Protein AF-A0A8S9TJM3-F1 (afdb_monomer)

Secondary structure (DSSP, 8-state):
---GGGSS-PPP---TTHHHH---SS-EEEEE--TTSSHHHHHHHHHHHTTTT-SEEEEE-S----HHHHHHHHHH-TTTEEEE-TT----GGGGEEEETTTTEEEESS---EEEEEES-TT-HHHHHHHHHHHHHGGGGTEEEEEEES-TTTS-HHHHTT-SEEEEETT--HHHHHHHHTTS--S--HHHHHHHHHHHS-STT-EEEEETTTTEEEEBTTSPPEE-

Nearest PDB structures (foldseek):
  4lya-assembly1_A  TM=6.293E-01  e=1.820E-05  Geobacillus thermodenitrificans NG80-2
  4d2i-assembly1_A  TM=5.863E-01  e=4.141E-05  Saccharolobus solfataricus P2
  4d2i-assembly1_B-3  TM=5.814E-01  e=1.069E-04  Saccharolobus solfataricus P2
  8wj3-assembly1_D  TM=6.477E-01  e=9.773E-04  Paenibacillus sp. 453mf
  8su9-assembly1_N  TM=5.365E-01  e=1.959E-03  Escherichia coli

InterPro domains:
  IPR006758 Poxvirus A32 [PF04665] (25-181)
  IPR027417 P-loop containing nucleoside triphosphate hydrolase [G3DSA:3.40.50.300] (23-212)
  IPR027417 P-loop containing nucleoside triphosphate hydrolase [SSF52540] (27-184)

Sequence (227 aa):
MINFYQYTKREHVINPNVGILGIDVPFRALAAAPSGSGKTNALLNLIVAMNKTFHEIIVCVKSRDEPLYNHLFDKLGNKSVLFFEDGAVPPTTNYSIKDEERNKLKRIDKYQRFIIFDDLILDHQANVQAKQYFIKGRKLGFSMLYIGQSFFQIPKMIRDNVQYFILGKNLLNKDLRLILTCFPTELNLEEFTRVYNENTQNSLDTLLIDIQKGIARPNITGGAIQL

Mean predicted aligned error: 4.84 Å

Structure (mmCIF, N/CA/C/O backbone):
data_AF-A0A8S9TJM3-F1
#
_entry.id   AF-A0A8S9TJM3-F1
#
loop_
_atom_site.group_PDB
_atom_site.id
_atom_site.type_symbol
_atom_site.label_atom_id
_atom_site.label_alt_id
_atom_site.label_comp_id
_atom_site.label_asym_id
_atom_site.label_entity_id
_atom_site.label_seq_id
_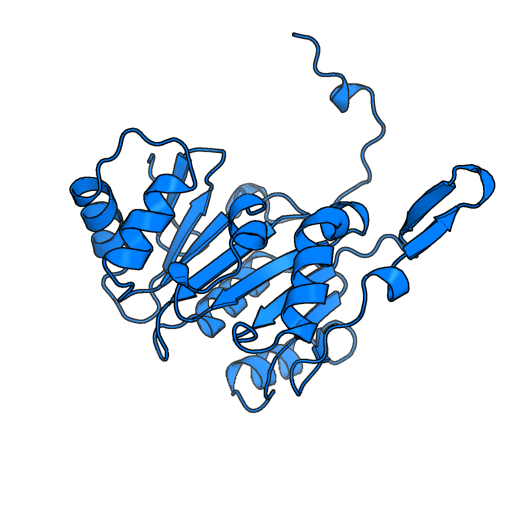atom_site.pdbx_PDB_ins_code
_atom_site.Cartn_x
_atom_site.Cartn_y
_atom_site.Cartn_z
_atom_site.occupancy
_atom_site.B_iso_or_equiv
_atom_site.auth_seq_id
_atom_site.auth_comp_id
_atom_site.auth_asym_id
_atom_site.auth_atom_id
_atom_site.pdbx_PDB_model_num
ATOM 1 N N . MET A 1 1 ? -13.659 21.560 -20.826 1.00 75.00 1 MET A N 1
ATOM 2 C CA . MET A 1 1 ? -12.200 21.302 -20.783 1.00 75.00 1 MET A CA 1
ATOM 3 C C . MET A 1 1 ? -11.912 20.082 -21.651 1.00 75.00 1 MET A C 1
ATOM 5 O O . MET A 1 1 ? -12.620 19.096 -21.504 1.00 75.00 1 MET A O 1
ATOM 9 N N . ILE A 1 2 ? -10.953 20.151 -22.578 1.00 82.56 2 ILE A N 1
ATOM 10 C CA . ILE A 1 2 ? -10.601 19.017 -23.454 1.00 82.56 2 ILE A CA 1
ATOM 11 C C . ILE A 1 2 ? -9.667 18.067 -22.689 1.00 82.56 2 ILE A C 1
ATOM 13 O O . ILE A 1 2 ? -8.654 18.506 -22.146 1.00 82.56 2 ILE A O 1
ATOM 17 N N . ASN A 1 3 ? -9.986 16.769 -22.643 1.00 81.62 3 ASN A N 1
ATOM 18 C CA . ASN A 1 3 ? -9.132 15.763 -22.008 1.00 81.62 3 ASN A CA 1
ATOM 19 C C . ASN A 1 3 ? -8.058 15.261 -22.985 1.00 81.62 3 ASN A C 1
ATOM 21 O O . ASN A 1 3 ? -8.263 14.288 -23.712 1.00 81.62 3 ASN A O 1
ATOM 25 N N . PHE A 1 4 ? -6.882 15.891 -22.968 1.00 84.94 4 PHE A N 1
ATOM 26 C CA . PHE A 1 4 ? -5.800 15.542 -23.892 1.00 84.94 4 PHE A CA 1
ATOM 27 C C . PHE A 1 4 ? -5.256 14.108 -23.735 1.00 84.94 4 PHE A C 1
ATOM 29 O O . PHE A 1 4 ? -4.664 13.577 -24.674 1.00 84.94 4 PHE A O 1
ATOM 36 N N . TYR A 1 5 ? -5.513 13.430 -22.608 1.00 75.19 5 TYR A N 1
ATOM 37 C CA . TYR A 1 5 ? -5.144 12.019 -22.415 1.00 75.19 5 TYR A CA 1
ATOM 38 C C . TYR A 1 5 ? -5.946 11.039 -23.279 1.00 75.19 5 TYR A C 1
ATOM 40 O O . TYR A 1 5 ? -5.631 9.848 -23.284 1.00 75.19 5 TYR A O 1
ATOM 48 N N . GLN A 1 6 ? -7.013 11.488 -23.943 1.00 79.00 6 GLN A N 1
ATOM 49 C CA . GLN A 1 6 ? -7.750 10.669 -24.910 1.00 79.00 6 GLN A CA 1
ATOM 50 C C . GLN A 1 6 ? -7.021 10.578 -26.258 1.00 79.00 6 GLN A C 1
ATOM 52 O O . GLN A 1 6 ? -7.208 9.607 -26.981 1.00 79.00 6 GLN A O 1
ATOM 57 N N . TYR A 1 7 ? -6.151 11.545 -26.570 1.00 84.44 7 TYR A N 1
ATOM 58 C CA . TYR A 1 7 ? -5.395 11.588 -27.828 1.00 84.44 7 TYR A CA 1
ATOM 59 C C . TYR A 1 7 ? -3.995 10.972 -27.717 1.00 84.44 7 TYR A C 1
ATOM 61 O O . TYR A 1 7 ? -3.268 10.893 -28.707 1.00 84.44 7 TYR A O 1
ATOM 69 N N . THR A 1 8 ? -3.586 10.533 -26.525 1.00 79.31 8 THR A N 1
ATOM 70 C CA . THR A 1 8 ? -2.311 9.840 -26.330 1.00 79.31 8 THR A CA 1
ATOM 71 C C . THR A 1 8 ? -2.498 8.328 -26.456 1.00 79.31 8 THR A C 1
ATOM 73 O O . THR A 1 8 ? -3.477 7.763 -25.969 1.00 79.31 8 THR A O 1
ATOM 76 N N . LYS A 1 9 ? -1.541 7.636 -27.092 1.00 69.44 9 LYS A N 1
ATOM 77 C CA . LYS A 1 9 ? -1.518 6.165 -27.090 1.00 69.44 9 LYS A CA 1
ATOM 78 C C . LYS A 1 9 ? -1.331 5.680 -25.652 1.00 69.44 9 LYS A C 1
ATOM 80 O O . LYS A 1 9 ? -0.288 5.931 -25.050 1.00 69.44 9 LYS A O 1
ATOM 85 N N . ARG A 1 10 ? -2.331 4.985 -25.110 1.00 67.31 10 ARG A N 1
ATOM 86 C CA . ARG A 1 10 ? -2.219 4.293 -23.821 1.00 67.31 10 ARG A CA 1
ATOM 87 C C . ARG A 1 10 ? -1.607 2.917 -24.047 1.00 67.31 10 ARG A C 1
ATOM 89 O O . ARG A 1 10 ? -1.974 2.224 -24.993 1.00 67.31 10 ARG A O 1
ATOM 96 N N . GLU A 1 11 ? -0.662 2.534 -23.196 1.00 70.31 11 GLU A N 1
ATOM 97 C CA . GLU A 1 11 ? -0.209 1.145 -23.162 1.00 70.31 11 GLU A CA 1
ATOM 98 C C . GLU A 1 11 ? -1.373 0.246 -22.738 1.00 70.31 11 GLU A C 1
ATOM 100 O O . GLU A 1 11 ? -2.192 0.635 -21.903 1.00 70.31 11 GLU A O 1
ATOM 105 N N . HIS A 1 12 ? -1.458 -0.944 -23.332 1.00 76.81 12 HIS A N 1
ATOM 106 C CA . HIS A 1 12 ? -2.444 -1.931 -22.922 1.00 76.81 12 HIS A CA 1
ATOM 107 C C . HIS A 1 12 ? -2.079 -2.448 -21.530 1.00 76.81 12 HIS A C 1
ATOM 109 O O . HIS A 1 12 ? -1.001 -3.014 -21.338 1.00 76.81 12 HIS A O 1
ATOM 115 N N . VAL A 1 13 ? -2.990 -2.255 -20.584 1.00 82.56 13 VAL A N 1
ATOM 116 C CA . VAL A 1 13 ? -2.842 -2.671 -19.193 1.00 82.56 13 VAL A CA 1
ATOM 117 C C . VAL A 1 13 ? -3.788 -3.839 -18.928 1.00 82.56 13 VAL A C 1
ATOM 119 O O . VAL A 1 13 ? -4.970 -3.772 -19.255 1.00 82.56 13 VAL A O 1
ATOM 122 N N . ILE A 1 14 ? -3.271 -4.915 -18.341 1.00 87.38 14 ILE A N 1
ATOM 123 C CA . ILE A 1 14 ? -4.033 -6.116 -17.989 1.00 87.38 14 ILE A CA 1
ATOM 124 C C . ILE A 1 14 ? -4.537 -5.964 -16.552 1.00 87.38 14 ILE A C 1
ATOM 126 O O . ILE A 1 14 ? -3.745 -5.997 -15.618 1.00 87.38 14 ILE A O 1
ATOM 130 N N . ASN A 1 15 ? -5.844 -5.808 -16.357 1.00 89.88 15 ASN A N 1
ATOM 131 C CA . ASN A 1 15 ? -6.462 -5.871 -15.031 1.00 89.88 15 ASN A CA 1
ATOM 132 C C . ASN A 1 15 ? -7.881 -6.450 -15.146 1.00 89.88 15 ASN A C 1
ATOM 134 O O . ASN A 1 15 ? -8.850 -5.691 -15.224 1.00 89.88 15 ASN A O 1
ATOM 138 N N . PRO A 1 16 ? -8.024 -7.786 -15.202 1.00 88.06 16 PRO A N 1
ATOM 139 C CA . PRO A 1 16 ? -9.320 -8.425 -15.427 1.00 88.06 16 PRO A CA 1
ATOM 140 C C . PRO A 1 16 ? -10.335 -8.138 -14.310 1.00 88.06 16 PRO A C 1
ATOM 142 O O . PRO A 1 16 ? -11.536 -8.219 -14.547 1.00 88.06 16 PRO A O 1
ATOM 145 N N . ASN A 1 17 ? -9.868 -7.756 -13.117 1.00 87.81 17 ASN A N 1
ATOM 146 C CA . ASN A 1 17 ? -10.708 -7.559 -11.934 1.00 87.81 17 ASN A CA 1
ATOM 147 C C . ASN A 1 17 ? -11.018 -6.080 -11.644 1.00 87.81 17 ASN A C 1
ATOM 149 O O . ASN A 1 17 ? -11.578 -5.770 -10.592 1.00 87.81 17 ASN A O 1
ATOM 153 N N . VAL A 1 18 ? -10.707 -5.153 -12.565 1.00 86.81 18 VAL A N 1
ATOM 154 C CA . VAL A 1 18 ? -10.970 -3.711 -12.376 1.00 86.81 18 VAL A CA 1
ATOM 155 C C . VAL A 1 18 ? -12.448 -3.408 -12.111 1.00 86.81 18 VAL A C 1
ATOM 157 O O . VAL A 1 18 ? -12.752 -2.556 -11.285 1.00 86.81 18 VAL A O 1
ATOM 160 N N . GLY A 1 19 ? -13.372 -4.137 -12.746 1.00 81.31 19 GLY A N 1
ATOM 161 C CA . GLY A 1 19 ? -14.813 -3.960 -12.531 1.00 81.31 19 GLY A CA 1
ATOM 162 C C . GLY A 1 19 ? -15.289 -4.397 -11.142 1.00 81.31 19 GLY A C 1
ATOM 163 O O . GLY A 1 19 ? -16.286 -3.880 -10.655 1.00 81.31 19 GLY A O 1
ATOM 164 N N . ILE A 1 20 ? -14.559 -5.314 -10.498 1.00 81.06 20 ILE A N 1
ATOM 165 C CA . ILE A 1 20 ? -14.871 -5.823 -9.155 1.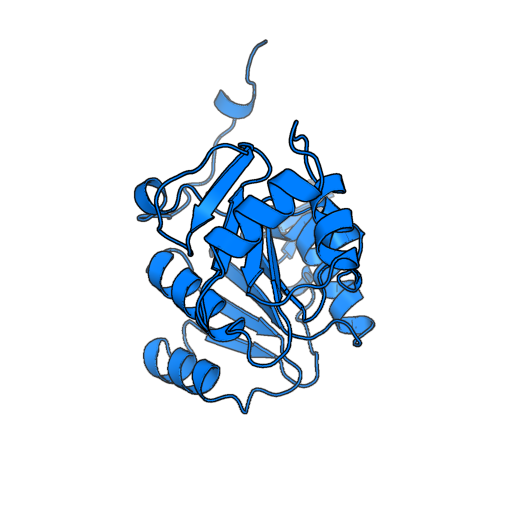00 81.06 20 ILE A CA 1
ATOM 166 C C . ILE A 1 20 ? -14.229 -4.923 -8.096 1.00 81.06 20 ILE A C 1
ATOM 168 O O . ILE A 1 20 ? -14.878 -4.530 -7.133 1.00 81.06 20 ILE A O 1
ATOM 172 N N . LEU A 1 21 ? -12.954 -4.574 -8.280 1.00 83.12 21 LEU A N 1
ATOM 173 C CA . LEU A 1 21 ? -12.176 -3.848 -7.272 1.00 83.12 21 LEU A CA 1
ATOM 174 C C . LEU A 1 21 ? -12.304 -2.331 -7.380 1.00 83.12 21 LEU A C 1
ATOM 176 O O . LEU A 1 21 ? -12.105 -1.617 -6.401 1.00 83.12 21 LEU A O 1
ATOM 180 N N . GLY A 1 22 ? -12.568 -1.815 -8.579 1.00 85.25 22 GLY A N 1
ATOM 181 C CA . GLY A 1 22 ? -12.515 -0.382 -8.860 1.00 85.25 22 GLY A CA 1
ATOM 182 C C . GLY A 1 22 ? -11.117 0.233 -8.702 1.00 85.25 22 GLY A C 1
ATOM 183 O O . GLY A 1 22 ? -11.015 1.460 -8.622 1.00 85.25 22 GLY A O 1
ATOM 184 N N . ILE A 1 23 ? -10.070 -0.600 -8.642 1.00 90.56 23 ILE A N 1
ATOM 185 C CA . ILE A 1 23 ? -8.664 -0.198 -8.539 1.00 90.56 23 ILE A CA 1
ATOM 186 C C . ILE A 1 23 ? -8.017 -0.322 -9.918 1.00 90.56 23 ILE A C 1
ATOM 188 O O . ILE A 1 23 ? -7.914 -1.421 -10.465 1.00 90.56 23 ILE A O 1
ATOM 192 N N . ASP A 1 24 ? -7.538 0.797 -10.451 1.00 90.94 24 ASP A N 1
ATOM 193 C CA . ASP A 1 24 ? -6.746 0.825 -11.680 1.00 90.94 24 ASP A CA 1
ATOM 194 C C . ASP A 1 24 ? -5.290 0.429 -11.407 1.00 90.94 24 ASP A C 1
ATOM 196 O O . ASP A 1 24 ? -4.761 0.684 -10.328 1.00 90.94 24 ASP A O 1
ATOM 200 N N . VAL A 1 25 ? -4.599 -0.142 -12.398 1.00 93.06 25 VAL A N 1
ATOM 201 C CA . VAL A 1 25 ? -3.143 -0.348 -12.328 1.00 93.06 25 VAL A CA 1
ATOM 202 C C . VAL A 1 25 ? -2.423 0.525 -13.366 1.00 93.06 25 VAL A C 1
ATOM 204 O O . VAL A 1 25 ? -2.947 0.751 -14.457 1.00 93.06 25 VAL A O 1
ATOM 207 N N . PRO A 1 26 ? -1.217 1.032 -13.059 1.00 95.06 26 PRO A N 1
ATOM 208 C CA . PRO A 1 26 ? -0.530 0.902 -11.776 1.00 95.06 26 PRO A CA 1
ATOM 209 C C . PRO A 1 26 ? -1.122 1.819 -10.688 1.00 95.06 26 PRO A C 1
ATOM 211 O O . PRO A 1 26 ? -1.449 2.973 -10.976 1.00 95.06 26 PRO A O 1
ATOM 214 N N . PHE A 1 27 ? -1.213 1.326 -9.446 1.00 96.69 27 PHE A N 1
ATOM 215 C CA . PHE A 1 27 ? -1.714 2.083 -8.286 1.00 96.69 27 PHE A CA 1
ATOM 216 C C . PHE A 1 27 ? -0.632 2.379 -7.249 1.00 96.69 27 PHE A C 1
ATOM 218 O O . PHE A 1 27 ? 0.423 1.748 -7.203 1.00 96.69 27 PHE A O 1
ATOM 225 N N . ARG A 1 28 ? -0.929 3.322 -6.356 1.00 98.00 28 ARG A N 1
ATOM 226 C CA . ARG A 1 28 ? -0.167 3.583 -5.133 1.00 98.00 28 ARG A CA 1
ATOM 227 C C . ARG A 1 28 ? -1.085 3.419 -3.937 1.00 98.00 28 ARG A C 1
ATOM 229 O O . ARG A 1 28 ? -2.081 4.129 -3.837 1.00 98.00 28 ARG A O 1
ATOM 236 N N . ALA A 1 29 ? -0.749 2.504 -3.047 1.00 97.69 29 ALA A N 1
ATOM 237 C CA . ALA A 1 29 ? -1.512 2.219 -1.848 1.00 97.69 29 ALA A CA 1
ATOM 238 C C . ALA A 1 29 ? -0.605 2.242 -0.617 1.00 97.69 29 ALA A C 1
ATOM 240 O O . ALA A 1 29 ? 0.612 2.048 -0.710 1.00 97.69 29 ALA A O 1
ATOM 241 N N . LEU A 1 30 ? -1.207 2.444 0.547 1.00 96.88 30 LEU A N 1
ATOM 242 C CA . LEU A 1 30 ? -0.577 2.126 1.821 1.00 96.88 30 LEU A CA 1
ATOM 243 C C . LEU A 1 30 ? -1.554 1.340 2.692 1.00 96.88 30 LEU A C 1
ATOM 245 O O . LEU A 1 30 ? -2.761 1.578 2.637 1.00 96.88 30 LEU A O 1
ATOM 249 N N . ALA A 1 31 ? -1.025 0.437 3.509 1.00 96.81 31 ALA A N 1
ATOM 250 C CA . ALA A 1 31 ? -1.775 -0.262 4.537 1.00 96.81 31 ALA A CA 1
ATOM 251 C C . ALA A 1 31 ? -1.264 0.126 5.926 1.00 96.81 31 ALA A C 1
ATOM 253 O O . ALA A 1 31 ? -0.055 0.160 6.159 1.00 96.81 31 ALA A O 1
ATOM 254 N N . ALA A 1 32 ? -2.182 0.402 6.848 1.00 96.00 32 ALA A N 1
ATOM 255 C CA . ALA A 1 32 ? -1.860 0.735 8.228 1.00 96.00 32 ALA A CA 1
ATOM 256 C C . ALA A 1 32 ? -2.729 -0.077 9.189 1.00 96.00 32 ALA A C 1
ATOM 258 O O . ALA A 1 32 ? -3.955 0.012 9.148 1.00 96.00 32 ALA A O 1
ATOM 259 N N . ALA A 1 33 ? -2.093 -0.855 10.064 1.00 93.62 33 ALA A N 1
ATOM 260 C CA . ALA A 1 33 ? -2.762 -1.507 11.189 1.00 93.62 33 ALA A CA 1
ATOM 261 C C . ALA A 1 33 ? -1.735 -1.944 12.249 1.00 93.62 33 ALA A C 1
ATOM 263 O O . ALA A 1 33 ? -0.637 -2.375 11.881 1.00 93.62 33 ALA A O 1
ATOM 264 N N . PRO A 1 34 ? -2.064 -1.952 13.548 1.00 91.50 34 PRO A N 1
ATOM 265 C CA . PRO A 1 34 ? -1.169 -2.466 14.581 1.00 91.50 34 PRO A CA 1
ATOM 266 C C . PRO A 1 34 ? -0.714 -3.914 14.329 1.00 91.50 34 PRO A C 1
ATOM 268 O O . PRO A 1 34 ? -1.243 -4.641 13.475 1.00 91.50 34 PRO A O 1
ATOM 271 N N . SER A 1 35 ? 0.307 -4.360 15.063 1.00 87.25 35 SER A N 1
ATOM 272 C CA . SER A 1 35 ? 0.730 -5.765 15.017 1.00 87.25 35 SER A CA 1
ATOM 273 C C . SER A 1 35 ? -0.438 -6.714 15.341 1.00 87.25 35 SER A C 1
ATOM 275 O O . SER A 1 35 ? -1.349 -6.357 16.087 1.00 87.25 35 SER A O 1
ATOM 277 N N . GLY A 1 36 ? -0.469 -7.884 14.697 1.00 81.81 36 GLY A N 1
ATOM 278 C CA . GLY A 1 36 ? -1.548 -8.871 14.849 1.00 81.81 36 GLY A CA 1
ATOM 279 C C . GLY A 1 36 ? -2.909 -8.485 14.248 1.00 81.81 36 GLY A C 1
ATOM 280 O O . GLY A 1 36 ? -3.836 -9.282 14.302 1.00 81.81 36 GLY A O 1
ATOM 281 N N . SER A 1 37 ? -3.049 -7.302 13.635 1.00 83.44 37 SER A N 1
ATOM 282 C CA . SER A 1 37 ? -4.347 -6.799 13.139 1.00 83.44 37 SER A CA 1
ATOM 283 C C . SER A 1 37 ? -4.681 -7.211 11.693 1.00 83.44 37 SER A C 1
ATOM 285 O O . SER A 1 37 ? -5.624 -6.688 11.111 1.00 83.44 37 SER A O 1
ATOM 287 N N . GLY A 1 38 ? -3.915 -8.135 11.095 1.00 82.25 38 GLY A N 1
ATOM 288 C CA . GLY A 1 38 ? -4.240 -8.723 9.787 1.00 82.25 38 GLY A CA 1
ATOM 289 C C . GLY A 1 38 ? -3.668 -8.031 8.545 1.00 82.25 38 GLY A C 1
ATOM 290 O O . GLY A 1 38 ? -4.171 -8.268 7.452 1.00 82.25 38 GLY A O 1
ATOM 291 N N . LYS A 1 39 ? -2.614 -7.210 8.666 1.00 88.06 39 LYS A N 1
ATOM 292 C CA . LYS A 1 39 ? -1.987 -6.508 7.521 1.00 88.06 39 LYS A CA 1
ATOM 293 C C . LYS A 1 39 ? -1.602 -7.445 6.376 1.00 88.06 39 LYS A C 1
ATOM 295 O O . LYS A 1 39 ? -2.0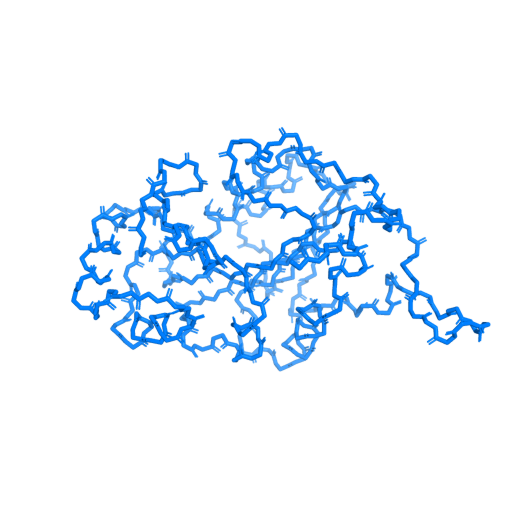08 -7.229 5.237 1.00 88.06 39 LYS A O 1
ATOM 300 N N . THR A 1 40 ? -0.873 -8.511 6.692 1.00 86.19 40 THR A N 1
ATOM 301 C CA . THR A 1 40 ? -0.437 -9.502 5.707 1.00 86.19 40 THR A CA 1
ATOM 302 C C . THR A 1 40 ? -1.625 -10.261 5.117 1.00 86.19 40 THR A C 1
ATOM 304 O O . THR A 1 40 ? -1.661 -10.528 3.920 1.00 86.19 40 THR A O 1
ATOM 307 N N . ASN A 1 41 ? -2.670 -10.523 5.912 1.00 89.38 41 ASN A N 1
ATOM 308 C CA . ASN A 1 41 ? -3.918 -11.092 5.401 1.00 89.38 41 ASN A CA 1
ATOM 309 C C . ASN A 1 41 ? -4.602 -10.149 4.394 1.00 89.38 41 ASN A C 1
ATOM 311 O O . ASN A 1 41 ? -5.045 -10.592 3.336 1.00 89.38 41 ASN A O 1
ATOM 315 N N . ALA A 1 42 ? -4.654 -8.846 4.675 1.00 90.44 42 ALA A N 1
ATOM 316 C CA . ALA A 1 42 ? -5.201 -7.854 3.752 1.00 90.44 42 ALA A CA 1
ATOM 317 C C . ALA A 1 42 ? -4.393 -7.777 2.445 1.00 90.44 42 ALA A C 1
ATOM 319 O O . ALA A 1 42 ? -4.974 -7.726 1.361 1.00 90.44 42 ALA A O 1
ATOM 320 N N . LEU A 1 43 ? -3.059 -7.847 2.540 1.00 92.06 43 LEU A N 1
ATOM 321 C CA . LEU A 1 43 ? -2.167 -7.965 1.385 1.00 92.06 43 LEU A CA 1
ATOM 322 C C . LEU A 1 43 ? -2.499 -9.201 0.539 1.00 92.06 43 LEU A C 1
ATOM 324 O O . LEU A 1 43 ? -2.665 -9.079 -0.674 1.00 92.06 43 LEU A O 1
ATOM 328 N N . LEU A 1 44 ? -2.625 -10.380 1.153 1.00 91.06 44 LEU A N 1
ATOM 329 C CA . LEU A 1 44 ? -2.956 -11.601 0.416 1.00 91.06 44 LEU A CA 1
ATOM 330 C C . LEU A 1 44 ? -4.328 -11.510 -0.251 1.00 91.06 44 LEU A C 1
ATOM 332 O O . LEU A 1 44 ? -4.455 -11.878 -1.416 1.00 91.06 44 LEU A O 1
ATOM 336 N N . ASN A 1 45 ? -5.332 -10.962 0.436 1.00 90.94 45 ASN A N 1
ATOM 337 C CA . ASN A 1 45 ? -6.651 -10.728 -0.155 1.00 90.94 45 ASN A CA 1
ATOM 338 C C . ASN A 1 45 ? -6.572 -9.792 -1.366 1.00 90.94 45 ASN A C 1
ATOM 340 O O . ASN A 1 45 ? -7.199 -10.063 -2.389 1.00 90.94 45 ASN A O 1
ATOM 344 N N . LEU A 1 46 ? -5.759 -8.734 -1.295 1.00 92.44 46 LEU A N 1
ATOM 345 C CA . LEU A 1 46 ? -5.519 -7.853 -2.436 1.00 92.44 46 LEU A CA 1
ATOM 346 C C . LEU A 1 46 ? -4.833 -8.587 -3.596 1.00 92.44 46 LEU A C 1
ATOM 348 O O . LEU A 1 46 ? -5.250 -8.419 -4.739 1.00 92.44 46 LEU A O 1
ATOM 352 N N . ILE A 1 47 ? -3.819 -9.414 -3.327 1.00 92.00 47 ILE A N 1
ATOM 353 C CA . ILE A 1 47 ? -3.137 -10.212 -4.360 1.00 92.00 47 ILE A CA 1
ATOM 354 C C . ILE A 1 47 ? -4.115 -11.185 -5.029 1.00 92.00 47 ILE A C 1
ATOM 356 O O . ILE A 1 47 ? -4.154 -11.265 -6.256 1.00 92.00 47 ILE A O 1
ATOM 360 N N . VAL A 1 48 ? -4.930 -11.888 -4.239 1.00 89.75 48 VAL A N 1
ATOM 361 C CA . VAL A 1 48 ? -5.954 -12.824 -4.728 1.00 89.75 48 VAL A CA 1
ATOM 362 C C . VAL A 1 48 ? -6.987 -12.093 -5.580 1.00 89.75 48 VAL A C 1
ATOM 364 O O . VAL A 1 48 ? -7.327 -12.546 -6.671 1.00 89.75 48 VAL A O 1
ATOM 367 N N . ALA A 1 49 ? -7.453 -10.933 -5.126 1.00 89.12 49 ALA A N 1
ATOM 368 C CA . ALA A 1 49 ? -8.395 -10.126 -5.884 1.00 89.12 49 ALA A CA 1
ATOM 369 C C . ALA A 1 49 ? -7.779 -9.585 -7.189 1.00 89.12 49 ALA A C 1
ATOM 371 O O . ALA A 1 49 ? -8.459 -9.459 -8.203 1.00 89.12 49 ALA A O 1
ATOM 372 N N . MET A 1 50 ? -6.472 -9.322 -7.196 1.00 91.19 50 MET A N 1
ATOM 373 C CA . MET A 1 50 ? -5.683 -8.903 -8.359 1.00 91.19 50 MET A CA 1
ATOM 374 C C . MET A 1 50 ? -5.111 -10.096 -9.149 1.00 91.19 50 MET A C 1
ATOM 376 O O . MET A 1 50 ? -4.083 -9.973 -9.823 1.00 91.19 50 MET A O 1
ATOM 380 N N . ASN A 1 51 ? -5.750 -11.268 -9.082 1.00 88.69 51 ASN A N 1
ATOM 381 C CA . ASN A 1 51 ? -5.280 -12.453 -9.795 1.00 88.69 51 ASN A CA 1
ATOM 382 C C . ASN A 1 51 ? -5.129 -12.179 -11.303 1.00 88.69 51 ASN A C 1
ATOM 384 O O . ASN A 1 51 ? -6.009 -11.589 -11.931 1.00 88.69 51 ASN A O 1
ATOM 388 N N . LYS A 1 52 ? -4.022 -12.654 -11.887 1.00 89.69 52 LYS A N 1
ATOM 389 C CA . LYS A 1 52 ? -3.629 -12.449 -13.295 1.00 89.69 52 LYS A CA 1
ATOM 390 C C . LYS A 1 52 ? -3.357 -10.988 -13.696 1.00 89.69 52 LYS A C 1
ATOM 392 O O . LYS A 1 52 ? -3.264 -10.699 -14.886 1.00 89.69 52 LYS A O 1
ATOM 397 N N . THR A 1 53 ? -3.193 -10.078 -12.736 1.00 93.19 53 THR A N 1
ATOM 398 C CA . THR A 1 53 ? -2.830 -8.675 -13.005 1.00 93.19 53 THR A CA 1
ATOM 399 C C . THR A 1 53 ? -1.313 -8.476 -13.074 1.00 93.19 53 THR A C 1
ATOM 401 O O . THR A 1 53 ? -0.822 -7.712 -13.904 1.00 93.19 53 THR A O 1
ATOM 404 N N . PHE A 1 54 ? -0.535 -9.155 -12.231 1.00 94.38 54 PHE A N 1
ATOM 405 C CA . PHE A 1 54 ? 0.910 -8.928 -12.127 1.00 94.38 54 PHE A CA 1
ATOM 406 C C . PHE A 1 54 ? 1.718 -10.061 -12.752 1.00 94.38 54 PHE A C 1
ATOM 408 O O . PHE A 1 54 ? 1.393 -11.233 -12.592 1.00 94.38 54 PHE A O 1
ATOM 415 N N . HIS A 1 55 ? 2.782 -9.687 -13.461 1.00 94.19 55 HIS A N 1
ATOM 416 C CA . HIS A 1 55 ? 3.772 -10.626 -13.990 1.00 94.19 55 HIS A CA 1
ATOM 417 C C . HIS A 1 55 ? 4.752 -11.042 -12.885 1.00 94.19 55 HIS A C 1
ATOM 419 O O . HIS A 1 55 ? 5.219 -12.175 -12.864 1.00 94.19 55 HIS A O 1
ATOM 425 N N . GLU A 1 56 ? 5.045 -10.114 -11.970 1.00 94.25 56 GLU A N 1
ATOM 426 C CA . GLU A 1 56 ? 5.999 -10.288 -10.880 1.00 94.25 56 GLU A CA 1
ATOM 427 C C . GLU A 1 56 ? 5.542 -9.491 -9.648 1.00 94.25 56 GLU A C 1
ATOM 429 O O . GLU A 1 56 ? 5.116 -8.334 -9.752 1.00 94.25 56 GLU A O 1
ATOM 434 N N . ILE A 1 57 ? 5.628 -10.121 -8.483 1.00 96.00 57 ILE A N 1
ATOM 435 C CA . ILE A 1 57 ? 5.372 -9.542 -7.168 1.00 96.00 57 ILE A CA 1
ATOM 436 C C . ILE A 1 57 ? 6.709 -9.486 -6.431 1.00 96.00 57 ILE A C 1
ATOM 438 O O . ILE A 1 57 ? 7.422 -10.480 -6.355 1.00 96.00 57 ILE A O 1
ATOM 442 N N . ILE A 1 58 ? 7.061 -8.327 -5.893 1.00 96.38 58 ILE A N 1
ATOM 443 C CA . ILE A 1 58 ? 8.311 -8.094 -5.172 1.00 96.38 58 ILE A CA 1
ATOM 444 C C . ILE A 1 58 ? 7.957 -7.743 -3.735 1.00 96.38 58 ILE A C 1
ATOM 446 O O . ILE A 1 58 ? 7.280 -6.746 -3.497 1.00 96.38 58 ILE A O 1
ATOM 450 N N . VAL A 1 59 ? 8.418 -8.543 -2.785 1.00 95.56 59 VAL A N 1
ATOM 451 C CA . VAL A 1 59 ? 8.169 -8.347 -1.357 1.00 95.56 59 VAL A CA 1
ATOM 452 C C . VAL A 1 59 ? 9.480 -7.948 -0.688 1.00 95.56 59 VAL A C 1
ATOM 454 O O . VAL A 1 59 ? 10.408 -8.749 -0.604 1.00 95.56 59 VAL A O 1
ATOM 457 N N . CYS A 1 60 ? 9.560 -6.701 -0.233 1.00 96.44 60 CYS A N 1
ATOM 458 C CA . CYS A 1 60 ? 10.681 -6.181 0.540 1.00 96.44 60 CYS A CA 1
ATOM 459 C C . CYS A 1 60 ? 10.300 -6.203 2.025 1.00 96.44 60 CYS A C 1
ATOM 461 O O . CYS A 1 60 ? 9.377 -5.491 2.428 1.00 96.44 60 CYS A O 1
ATOM 463 N N . VAL A 1 61 ? 11.002 -7.006 2.820 1.00 93.25 61 VAL A N 1
ATOM 464 C CA . VAL A 1 61 ? 10.703 -7.293 4.235 1.00 93.25 61 VAL A CA 1
ATOM 465 C C . VAL A 1 61 ? 11.982 -7.282 5.069 1.00 93.25 61 VAL A C 1
ATOM 467 O O . VAL A 1 61 ? 13.090 -7.358 4.538 1.00 93.25 61 VAL A O 1
ATOM 470 N N . LYS A 1 62 ? 11.846 -7.201 6.397 1.00 88.50 62 LYS A N 1
ATOM 471 C CA . LYS A 1 62 ? 12.980 -7.424 7.309 1.00 88.50 62 LYS A CA 1
ATOM 472 C C . LYS A 1 62 ? 13.335 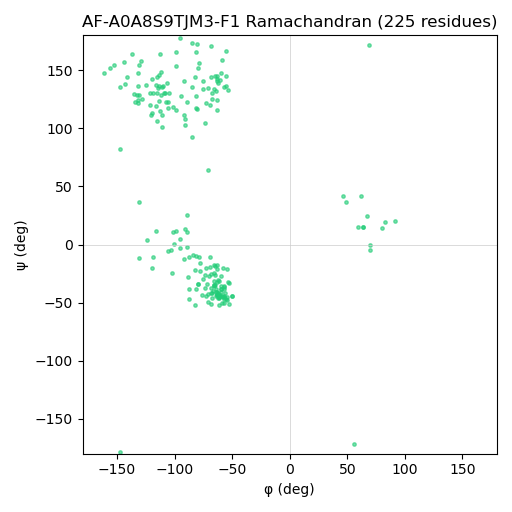-8.899 7.455 1.00 88.50 62 LYS A C 1
ATOM 474 O O . LYS A 1 62 ? 14.510 -9.230 7.411 1.00 88.50 62 LYS A O 1
ATOM 479 N N . SER A 1 63 ? 12.336 -9.762 7.590 1.00 85.31 63 SER A N 1
ATOM 480 C CA . SER A 1 63 ? 12.503 -11.212 7.620 1.00 85.31 63 SER A CA 1
ATOM 481 C C . SER A 1 63 ? 11.334 -11.856 6.891 1.00 85.31 63 SER A C 1
ATOM 483 O O . SER A 1 63 ? 10.194 -11.416 7.043 1.00 85.31 63 SER A O 1
ATOM 485 N N . ARG A 1 64 ? 11.618 -12.877 6.086 1.00 80.62 64 ARG A N 1
ATOM 486 C CA . ARG A 1 64 ? 10.614 -13.655 5.359 1.00 80.62 64 ARG A CA 1
ATOM 487 C C . ARG A 1 64 ? 9.905 -14.689 6.232 1.00 80.62 64 ARG A C 1
ATOM 489 O O . ARG A 1 64 ? 8.922 -15.251 5.755 1.00 80.62 64 ARG A O 1
ATOM 496 N N . ASP A 1 65 ? 10.374 -14.960 7.452 1.00 79.81 65 ASP A N 1
ATOM 497 C CA . ASP A 1 65 ? 9.850 -16.031 8.314 1.00 79.81 65 ASP A CA 1
ATOM 498 C C . ASP A 1 65 ? 8.448 -15.718 8.875 1.00 79.81 65 ASP A C 1
ATOM 500 O O . ASP A 1 65 ? 8.220 -15.533 10.068 1.00 79.81 65 ASP A O 1
ATOM 504 N N . GLU A 1 66 ? 7.485 -15.625 7.963 1.00 79.19 66 GLU A N 1
ATOM 505 C CA . GLU A 1 66 ? 6.078 -15.395 8.202 1.00 79.19 66 GLU A CA 1
ATOM 506 C C . GLU A 1 66 ? 5.278 -16.431 7.391 1.00 79.19 66 GLU A C 1
ATOM 508 O O . GLU A 1 66 ? 5.410 -16.505 6.160 1.00 79.19 66 GLU A O 1
ATOM 513 N N . PRO A 1 67 ? 4.400 -17.225 8.035 1.00 83.94 67 PRO A N 1
ATOM 514 C CA . PRO A 1 67 ? 3.652 -18.297 7.375 1.00 83.94 67 PRO A CA 1
ATOM 515 C C . PRO A 1 67 ? 2.884 -17.861 6.121 1.00 83.94 67 PRO A C 1
ATOM 517 O O . PRO A 1 67 ? 2.762 -18.625 5.165 1.00 83.94 67 PRO A O 1
ATOM 520 N N . LEU A 1 68 ? 2.384 -16.624 6.101 1.00 84.75 68 LEU A N 1
ATOM 521 C CA . LEU A 1 68 ? 1.613 -16.078 4.986 1.00 84.75 68 LEU A CA 1
ATOM 522 C C . LEU A 1 68 ? 2.476 -15.792 3.748 1.00 84.75 68 LEU A C 1
ATOM 524 O O . LEU A 1 68 ? 2.014 -16.009 2.626 1.00 84.75 68 LEU A O 1
ATOM 528 N N . TYR A 1 69 ? 3.734 -15.383 3.926 1.00 86.25 69 TYR A N 1
ATOM 529 C CA . TYR A 1 69 ? 4.675 -15.215 2.816 1.00 86.25 69 TYR A CA 1
ATOM 530 C C . TYR A 1 69 ? 5.162 -16.547 2.268 1.00 86.25 69 TYR A C 1
ATOM 532 O O . TYR A 1 69 ? 5.264 -16.703 1.050 1.00 86.25 69 TYR A O 1
ATOM 540 N N . ASN A 1 70 ? 5.376 -17.529 3.143 1.00 85.38 70 ASN A N 1
ATOM 541 C CA . ASN A 1 70 ? 5.669 -18.896 2.720 1.00 85.38 70 ASN A CA 1
ATOM 542 C C . ASN A 1 70 ? 4.502 -19.475 1.911 1.00 85.38 70 ASN A C 1
ATOM 544 O O . ASN A 1 70 ? 4.708 -19.961 0.803 1.00 85.38 70 ASN A O 1
ATOM 548 N N . HIS A 1 71 ? 3.263 -19.284 2.372 1.00 85.75 71 HIS A N 1
ATOM 549 C CA . HIS A 1 71 ? 2.081 -19.704 1.623 1.00 85.75 71 HIS A CA 1
ATOM 550 C C . HIS A 1 71 ? 1.956 -19.014 0.254 1.00 85.75 71 HIS A C 1
ATOM 552 O O . HIS A 1 71 ? 1.662 -19.668 -0.748 1.00 85.75 71 HIS A O 1
ATOM 558 N N . LEU A 1 72 ? 2.189 -17.697 0.190 1.00 85.81 72 LEU A N 1
ATOM 559 C CA . LEU A 1 72 ? 2.188 -16.942 -1.067 1.00 85.81 72 LEU A CA 1
ATOM 560 C C . LEU A 1 72 ? 3.215 -17.507 -2.052 1.00 85.81 72 LEU A C 1
ATOM 562 O O . LEU A 1 72 ? 2.917 -17.704 -3.234 1.00 85.81 72 LEU A O 1
ATOM 566 N N . PHE A 1 73 ? 4.416 -17.778 -1.550 1.00 85.88 73 PHE A N 1
ATOM 567 C CA . PHE A 1 73 ? 5.504 -18.339 -2.327 1.00 85.88 73 PHE A CA 1
ATOM 568 C C . PHE A 1 73 ? 5.182 -19.741 -2.845 1.00 85.88 73 PHE A C 1
ATOM 570 O O . PHE A 1 73 ? 5.387 -20.004 -4.025 1.00 85.88 73 PHE A O 1
ATOM 577 N N . ASP A 1 74 ? 4.613 -20.610 -2.013 1.00 86.00 74 ASP A N 1
ATOM 578 C CA . ASP A 1 74 ? 4.246 -21.974 -2.407 1.00 86.00 74 ASP A CA 1
ATOM 579 C C . ASP A 1 74 ? 3.180 -21.991 -3.511 1.00 86.00 74 ASP A C 1
ATOM 581 O O . ASP A 1 74 ? 3.165 -22.881 -4.363 1.00 86.00 74 ASP A O 1
ATOM 585 N N . LYS A 1 75 ? 2.281 -20.999 -3.523 1.00 83.69 75 LYS A N 1
ATOM 586 C CA . LYS A 1 75 ? 1.199 -20.899 -4.514 1.00 83.69 75 LYS A CA 1
ATOM 587 C C . LYS A 1 75 ? 1.634 -20.301 -5.847 1.00 83.69 75 LYS A C 1
ATOM 589 O O . LYS A 1 75 ? 1.127 -20.728 -6.882 1.00 83.69 75 LYS A O 1
ATOM 594 N N . LEU A 1 76 ? 2.515 -19.302 -5.832 1.00 82.62 76 LEU A N 1
ATOM 595 C CA . LEU A 1 76 ? 2.906 -18.559 -7.038 1.00 82.62 76 LEU A CA 1
ATOM 596 C C . LEU A 1 76 ? 4.277 -18.977 -7.591 1.00 82.62 76 LEU A C 1
ATOM 598 O O . LEU A 1 76 ? 4.535 -18.835 -8.787 1.00 82.62 76 LEU A O 1
ATOM 602 N N . GLY A 1 77 ? 5.144 -19.518 -6.739 1.00 77.50 77 GLY A N 1
ATOM 603 C CA . GLY A 1 77 ? 6.494 -19.952 -7.068 1.00 77.50 77 GLY A CA 1
ATOM 604 C C . GLY A 1 77 ? 7.475 -18.817 -7.392 1.00 77.50 77 GLY A C 1
ATOM 605 O O . GLY A 1 77 ? 7.119 -17.655 -7.596 1.00 77.50 77 GLY A O 1
ATOM 606 N N . ASN A 1 78 ? 8.749 -19.199 -7.526 1.00 70.19 78 ASN A N 1
ATOM 607 C CA . ASN A 1 78 ? 9.878 -18.308 -7.842 1.00 70.19 78 ASN A CA 1
ATOM 608 C C . ASN A 1 78 ? 9.738 -17.517 -9.153 1.00 70.19 78 ASN A C 1
ATOM 610 O O . ASN A 1 78 ? 10.444 -16.536 -9.356 1.00 70.19 78 ASN A O 1
ATOM 614 N N . LYS A 1 79 ? 8.879 -17.957 -10.081 1.00 66.38 79 LYS A N 1
ATOM 615 C CA . LYS A 1 79 ? 8.719 -17.287 -11.382 1.00 66.38 79 LYS A CA 1
ATOM 616 C C . LYS A 1 79 ? 7.875 -16.016 -11.299 1.00 66.38 79 LYS A C 1
ATOM 618 O O . LYS A 1 79 ? 7.890 -15.234 -12.244 1.00 66.38 79 LYS A O 1
ATOM 623 N N . SER A 1 80 ? 7.136 -15.831 -10.206 1.00 84.25 80 SER A N 1
ATOM 624 C CA . SER A 1 80 ? 6.174 -14.738 -10.064 1.00 84.25 80 SER A CA 1
ATOM 625 C C . SER A 1 80 ? 6.314 -13.963 -8.758 1.00 84.25 80 SER A C 1
ATOM 627 O O . SER A 1 80 ? 5.723 -12.891 -8.660 1.00 84.25 80 SER A O 1
ATOM 629 N N . VAL A 1 81 ? 7.087 -14.448 -7.777 1.00 91.19 81 VAL A N 1
ATOM 630 C CA . VAL A 1 81 ? 7.327 -13.744 -6.507 1.00 91.19 81 VAL A CA 1
ATOM 631 C C . VAL A 1 81 ? 8.817 -13.705 -6.180 1.00 91.19 81 VAL A C 1
ATOM 633 O O . VAL A 1 81 ? 9.473 -14.744 -6.147 1.00 91.19 81 VAL A O 1
ATOM 636 N N . LEU A 1 82 ? 9.330 -12.509 -5.894 1.00 93.06 82 LEU A N 1
ATOM 637 C CA . LEU A 1 82 ? 10.694 -12.253 -5.440 1.00 93.06 82 LEU A CA 1
ATOM 638 C C . LEU A 1 82 ? 10.676 -11.665 -4.030 1.00 93.06 82 LEU A C 1
ATOM 640 O O . LEU A 1 82 ? 9.890 -10.762 -3.745 1.00 93.06 82 LEU A O 1
ATOM 644 N N . PHE A 1 83 ? 11.580 -12.136 -3.175 1.00 93.38 83 PHE A N 1
ATOM 645 C CA . PHE A 1 83 ? 11.760 -11.624 -1.818 1.00 93.38 83 PHE A CA 1
ATOM 646 C C . PHE A 1 83 ? 13.093 -10.890 -1.693 1.00 93.38 83 PHE A C 1
ATOM 648 O O . PHE A 1 83 ? 14.121 -11.376 -2.163 1.00 93.38 83 PHE A O 1
ATOM 655 N N . PHE A 1 84 ? 13.060 -9.733 -1.040 1.00 94.69 84 PHE A N 1
ATOM 656 C CA . PHE A 1 84 ? 14.233 -8.982 -0.607 1.00 94.69 84 PHE A CA 1
ATOM 657 C C . PHE A 1 84 ? 14.163 -8.843 0.916 1.00 94.69 84 PHE A C 1
ATOM 659 O O . PHE A 1 84 ? 13.262 -8.188 1.438 1.00 94.69 84 PHE A O 1
ATOM 666 N N . GLU A 1 85 ? 15.081 -9.507 1.615 1.00 92.44 85 GLU A N 1
ATOM 667 C CA . GLU A 1 85 ? 15.135 -9.549 3.082 1.00 92.44 85 GLU A CA 1
ATOM 668 C C . GLU A 1 85 ? 16.094 -8.496 3.652 1.00 92.44 85 GLU A C 1
ATOM 670 O O . GLU A 1 85 ? 16.705 -7.722 2.911 1.00 92.44 85 GLU A O 1
ATOM 675 N N . ASP A 1 86 ? 16.182 -8.421 4.982 1.00 90.44 86 ASP A N 1
ATOM 676 C CA . ASP A 1 86 ? 17.033 -7.487 5.729 1.00 90.44 86 ASP A CA 1
ATOM 677 C C . ASP A 1 86 ? 16.743 -5.998 5.459 1.00 90.44 86 ASP A C 1
ATOM 679 O O . ASP A 1 86 ? 17.490 -5.105 5.866 1.00 90.44 86 ASP A O 1
ATOM 683 N N . GLY A 1 87 ? 15.593 -5.688 4.852 1.00 86.62 87 GLY A N 1
ATOM 684 C CA . GLY A 1 87 ? 15.240 -4.338 4.410 1.00 86.62 87 GLY A CA 1
ATOM 685 C C . GLY A 1 87 ? 15.875 -3.939 3.077 1.00 86.62 87 GLY A C 1
ATOM 686 O O . GLY A 1 87 ? 15.842 -2.762 2.710 1.00 86.62 87 GLY A O 1
ATOM 687 N N . ALA A 1 88 ? 16.427 -4.890 2.322 1.00 95.19 88 ALA A N 1
ATOM 688 C CA . ALA A 1 88 ? 16.873 -4.634 0.965 1.00 95.19 88 ALA A CA 1
ATOM 689 C C . ALA A 1 88 ? 15.689 -4.218 0.076 1.00 95.19 88 ALA A C 1
ATOM 691 O O . ALA A 1 88 ? 14.592 -4.771 0.134 1.00 95.19 88 ALA A O 1
ATOM 692 N N . VAL A 1 89 ? 15.922 -3.224 -0.779 1.00 97.62 89 VAL A N 1
ATOM 693 C CA . VAL A 1 89 ? 14.958 -2.779 -1.786 1.00 97.62 89 VAL A CA 1
ATOM 694 C C . VAL A 1 89 ? 15.706 -2.609 -3.105 1.00 97.62 89 VAL A C 1
ATOM 696 O O . VAL A 1 89 ? 16.655 -1.819 -3.152 1.00 97.62 89 VAL A O 1
ATOM 699 N N . PRO A 1 90 ? 15.298 -3.289 -4.193 1.00 96.75 90 PRO A N 1
ATOM 700 C CA . PRO A 1 90 ? 15.971 -3.141 -5.473 1.00 96.75 90 PRO A CA 1
ATOM 701 C C . PRO A 1 90 ? 15.804 -1.701 -5.971 1.00 96.75 90 PRO A C 1
ATOM 703 O O . PRO A 1 90 ? 14.685 -1.180 -5.967 1.00 96.75 90 PRO A O 1
ATOM 706 N N . PRO A 1 91 ? 16.866 -1.021 -6.419 1.00 95.25 91 PRO A N 1
ATOM 707 C CA . PRO A 1 91 ? 16.739 0.342 -6.899 1.00 95.25 91 PRO A CA 1
ATOM 708 C C . PRO A 1 91 ? 15.945 0.383 -8.207 1.00 95.25 91 PRO A C 1
ATOM 710 O O . PRO A 1 91 ? 16.088 -0.461 -9.088 1.00 95.25 91 PRO A O 1
ATOM 713 N N . THR A 1 92 ? 15.141 1.432 -8.380 1.00 93.12 92 THR A N 1
ATOM 714 C CA . THR A 1 92 ? 14.346 1.666 -9.610 1.00 93.12 92 THR A CA 1
ATOM 715 C C . THR A 1 92 ? 15.164 1.678 -10.914 1.00 93.12 92 THR A C 1
ATOM 717 O O . THR A 1 92 ? 14.613 1.476 -11.997 1.00 93.12 92 THR A O 1
ATOM 720 N N . THR A 1 93 ? 16.476 1.921 -10.832 1.00 91.88 93 THR A N 1
ATOM 721 C CA . THR A 1 93 ? 17.412 1.862 -11.965 1.00 91.88 93 THR A CA 1
ATOM 722 C C . THR A 1 93 ? 17.553 0.455 -12.530 1.00 91.88 93 THR A C 1
ATOM 724 O O . THR A 1 93 ? 17.770 0.321 -13.724 1.00 91.88 93 THR A O 1
ATOM 727 N N . ASN A 1 94 ? 17.323 -0.592 -11.734 1.00 94.00 94 ASN A N 1
ATOM 728 C CA . ASN A 1 94 ? 17.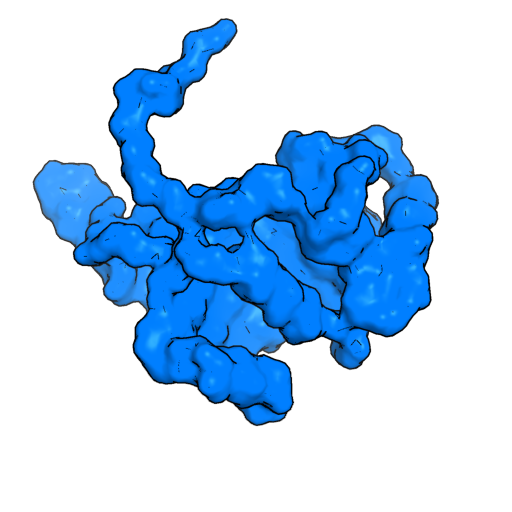321 -1.973 -12.229 1.00 94.00 94 ASN A CA 1
ATOM 729 C C . ASN A 1 94 ? 16.187 -2.233 -13.232 1.00 94.00 94 ASN A C 1
ATOM 731 O O . ASN A 1 94 ? 16.249 -3.191 -13.991 1.00 94.00 94 ASN A O 1
ATOM 735 N N . TYR A 1 95 ? 15.163 -1.375 -13.247 1.00 93.38 95 TYR A N 1
ATOM 736 C CA . TYR A 1 95 ? 13.979 -1.503 -14.097 1.00 93.38 95 TYR A CA 1
ATOM 737 C C . TYR A 1 95 ? 13.845 -0.360 -15.109 1.00 93.38 95 TYR A C 1
ATOM 739 O O . TYR A 1 95 ? 12.796 -0.199 -15.742 1.00 93.38 95 TYR A O 1
ATOM 747 N N . SER A 1 96 ? 14.891 0.455 -15.270 1.00 90.94 96 SER A N 1
ATOM 748 C CA . SER A 1 96 ? 14.892 1.558 -16.225 1.00 90.94 96 SER A CA 1
ATOM 749 C C . SER A 1 96 ? 16.230 1.730 -16.929 1.00 90.94 96 SER A C 1
ATOM 751 O O . SER A 1 96 ? 17.292 1.560 -16.348 1.00 90.94 96 SER A O 1
ATOM 753 N N . ILE A 1 97 ? 16.158 2.112 -18.198 1.00 87.69 97 ILE A N 1
ATOM 754 C CA . ILE A 1 97 ? 17.297 2.487 -19.032 1.00 87.69 97 ILE A CA 1
ATOM 755 C C . ILE A 1 97 ? 17.135 3.966 -19.385 1.00 87.69 97 ILE A C 1
ATOM 757 O O . ILE A 1 97 ? 16.016 4.464 -19.566 1.00 87.69 97 ILE A O 1
ATOM 761 N N . LYS A 1 98 ? 18.252 4.688 -19.460 1.00 81.12 98 LYS A N 1
ATOM 762 C CA . LYS A 1 98 ? 18.266 6.072 -19.927 1.00 81.12 98 LYS A CA 1
ATOM 763 C C . LYS A 1 98 ? 18.240 6.070 -21.456 1.00 81.12 98 LYS A C 1
ATOM 765 O O . LYS A 1 98 ? 19.153 5.559 -22.087 1.00 81.12 98 LYS A O 1
ATOM 770 N N . ASP A 1 99 ? 17.180 6.616 -22.039 1.00 77.50 99 ASP A N 1
ATOM 771 C CA . ASP A 1 99 ? 17.132 6.943 -23.466 1.00 77.50 99 ASP A CA 1
ATOM 772 C C . ASP A 1 99 ? 18.007 8.192 -23.664 1.00 77.50 99 ASP A C 1
ATOM 774 O O . ASP A 1 99 ? 17.624 9.283 -23.227 1.00 77.50 99 ASP A O 1
ATOM 778 N N . GLU A 1 100 ? 19.213 8.013 -24.214 1.00 76.12 100 GLU A N 1
ATOM 779 C CA . GLU A 1 100 ? 2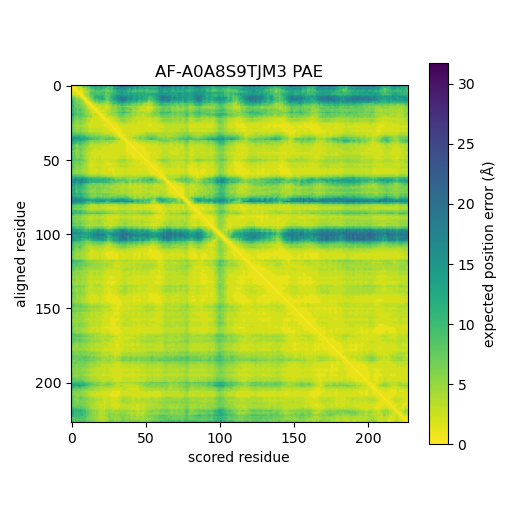0.200 9.087 -24.406 1.00 76.12 100 GLU A CA 1
ATOM 780 C C . GLU A 1 100 ? 19.712 10.156 -25.391 1.00 76.12 100 GLU A C 1
ATOM 782 O O . GLU A 1 100 ? 19.936 11.341 -25.154 1.00 76.12 100 GLU A O 1
ATOM 787 N N . GLU A 1 101 ? 18.957 9.770 -26.423 1.00 73.00 101 GLU A N 1
ATOM 788 C CA . GLU A 1 101 ? 18.420 10.699 -27.425 1.00 73.00 101 GLU A CA 1
ATOM 789 C C . GLU A 1 101 ? 17.348 11.622 -26.840 1.00 73.00 101 GLU A C 1
ATOM 791 O O . GLU A 1 101 ? 17.250 12.796 -27.199 1.00 73.00 101 GLU A O 1
ATOM 796 N N . ARG A 1 102 ? 16.509 11.103 -25.934 1.00 67.69 102 ARG A N 1
ATOM 797 C CA . ARG A 1 102 ? 15.381 11.859 -25.356 1.00 67.69 102 ARG A CA 1
ATOM 798 C C . ARG A 1 102 ? 15.630 12.361 -23.941 1.00 67.69 102 ARG A C 1
ATOM 800 O O . ARG A 1 102 ? 14.750 13.026 -23.390 1.00 67.69 102 ARG A O 1
ATOM 807 N N . ASN A 1 103 ? 16.766 12.006 -23.341 1.00 68.06 103 ASN A N 1
ATOM 808 C CA . ASN A 1 103 ? 17.084 12.201 -21.925 1.00 68.06 103 ASN A CA 1
ATOM 809 C C . ASN A 1 103 ? 15.923 11.777 -20.996 1.00 68.06 103 ASN A C 1
ATOM 811 O O . ASN A 1 103 ? 15.569 12.473 -20.040 1.00 68.06 103 ASN A O 1
ATOM 815 N N . LYS A 1 104 ? 15.274 10.647 -21.311 1.00 69.56 104 LYS A N 1
ATOM 816 C CA . LYS A 1 104 ? 14.098 10.127 -20.589 1.00 69.56 104 LYS A CA 1
ATOM 817 C C . LYS A 1 104 ? 14.385 8.748 -20.009 1.00 69.56 104 LYS A C 1
ATOM 819 O O . LYS A 1 104 ? 15.028 7.916 -20.636 1.00 69.56 104 LYS A O 1
ATOM 824 N N . LEU A 1 105 ? 13.855 8.488 -18.815 1.00 70.69 105 LEU A N 1
ATOM 825 C CA . LEU A 1 105 ? 13.832 7.139 -18.250 1.00 70.69 105 LEU A CA 1
ATOM 826 C C . LEU A 1 105 ? 12.788 6.303 -18.993 1.00 70.69 105 LEU A C 1
ATOM 828 O O . LEU A 1 105 ? 11.606 6.658 -19.009 1.00 70.69 105 LEU A O 1
ATOM 832 N N . LYS A 1 106 ? 13.226 5.194 -19.584 1.00 83.44 106 LYS A N 1
ATOM 833 C CA . LYS A 1 106 ? 12.375 4.204 -20.243 1.00 83.44 106 LYS A CA 1
ATOM 834 C C . LYS A 1 106 ? 12.429 2.902 -19.453 1.00 83.44 106 LYS A C 1
ATOM 836 O O . LYS A 1 106 ? 13.494 2.476 -19.022 1.00 83.44 106 LYS A O 1
ATOM 841 N N . ARG A 1 107 ? 11.275 2.275 -19.246 1.00 89.06 107 ARG A N 1
ATOM 842 C CA . ARG A 1 107 ? 11.188 0.953 -18.617 1.00 89.06 107 ARG A CA 1
ATOM 843 C C . ARG A 1 107 ? 11.851 -0.124 -19.485 1.00 89.06 107 ARG A C 1
ATOM 845 O O . ARG A 1 107 ? 11.775 -0.039 -20.710 1.00 89.06 107 ARG A O 1
ATOM 852 N N . ILE A 1 108 ? 12.483 -1.111 -18.849 1.00 91.00 108 ILE A N 1
ATOM 853 C CA . ILE A 1 108 ? 13.252 -2.166 -19.543 1.00 91.00 108 ILE A CA 1
ATOM 854 C C . ILE A 1 108 ? 12.377 -3.203 -20.264 1.00 91.00 108 ILE A C 1
ATOM 856 O O . ILE A 1 108 ? 12.795 -3.792 -21.253 1.00 91.00 108 ILE A O 1
ATOM 860 N N . ASP A 1 109 ? 11.148 -3.397 -19.793 1.00 91.69 109 ASP A N 1
ATOM 861 C CA . ASP A 1 109 ? 10.173 -4.362 -20.304 1.00 91.69 109 ASP A CA 1
ATOM 862 C C . ASP A 1 109 ? 8.751 -3.809 -20.131 1.00 91.69 109 ASP A C 1
ATOM 864 O O . ASP A 1 109 ? 8.580 -2.701 -19.624 1.00 91.69 109 ASP A O 1
ATOM 868 N N . LYS A 1 110 ? 7.724 -4.573 -20.522 1.00 90.75 110 LYS A N 1
ATOM 869 C CA . LYS A 1 110 ? 6.302 -4.215 -20.347 1.00 90.75 110 LYS A CA 1
ATOM 870 C C . LYS A 1 110 ? 5.638 -4.867 -19.123 1.00 90.75 110 LYS A C 1
ATOM 872 O O . LYS A 1 110 ? 4.418 -4.805 -18.994 1.00 90.75 110 LYS A O 1
ATOM 877 N N . TYR A 1 111 ? 6.400 -5.475 -18.212 1.00 93.38 111 TYR A N 1
ATOM 878 C CA . TYR A 1 111 ? 5.839 -6.241 -17.095 1.00 93.38 111 TYR A CA 1
ATOM 879 C C . TYR A 1 111 ? 5.102 -5.368 -16.085 1.00 93.38 111 TYR A C 1
ATOM 881 O O . TYR A 1 111 ? 5.618 -4.374 -15.582 1.00 93.38 111 TYR A O 1
ATOM 889 N N . GLN A 1 112 ? 3.892 -5.767 -15.729 1.00 94.69 112 GLN A N 1
ATOM 890 C CA . GLN A 1 112 ? 3.179 -5.158 -14.611 1.00 94.69 112 GLN A CA 1
ATOM 891 C C . GLN A 1 112 ? 3.689 -5.775 -13.319 1.00 94.69 112 GLN A C 1
ATOM 893 O O . GLN A 1 112 ? 3.553 -6.985 -13.130 1.00 94.69 112 GLN A O 1
ATOM 898 N N . ARG A 1 113 ? 4.278 -4.952 -12.456 1.00 96.50 113 ARG A N 1
ATOM 899 C CA . ARG A 1 113 ? 4.884 -5.391 -11.201 1.00 96.50 113 ARG A CA 1
ATOM 900 C C . ARG A 1 113 ? 4.095 -4.884 -10.015 1.00 96.50 113 ARG A C 1
ATOM 902 O O . ARG A 1 113 ? 3.549 -3.783 -10.068 1.00 96.50 113 ARG A O 1
ATOM 909 N N . PHE A 1 114 ? 4.085 -5.654 -8.939 1.00 97.88 114 PHE A N 1
ATOM 910 C CA . PHE A 1 114 ? 3.571 -5.199 -7.656 1.00 97.88 114 PHE A CA 1
ATOM 911 C C . PHE A 1 114 ? 4.683 -5.256 -6.621 1.00 97.88 114 PHE A C 1
ATOM 913 O O . PHE A 1 114 ? 5.158 -6.339 -6.309 1.00 97.88 114 PHE A O 1
ATOM 920 N N . ILE A 1 115 ? 5.120 -4.100 -6.121 1.00 98.12 115 ILE A N 1
ATOM 921 C CA . ILE A 1 115 ? 6.144 -4.029 -5.075 1.00 98.12 115 ILE A CA 1
ATOM 922 C C . ILE A 1 115 ? 5.513 -3.682 -3.729 1.00 98.12 115 ILE A C 1
ATOM 924 O O . ILE A 1 115 ? 4.731 -2.731 -3.618 1.00 98.12 115 ILE A O 1
ATOM 928 N N . ILE A 1 116 ? 5.869 -4.463 -2.716 1.00 97.81 116 ILE A N 1
ATOM 929 C CA . ILE A 1 116 ? 5.407 -4.338 -1.341 1.00 97.81 116 ILE A CA 1
ATOM 930 C C . ILE A 1 116 ? 6.592 -3.983 -0.451 1.00 97.81 116 ILE A C 1
ATOM 932 O O . ILE A 1 116 ? 7.632 -4.634 -0.507 1.00 97.81 116 ILE A O 1
ATOM 936 N N . PHE A 1 117 ? 6.422 -2.951 0.370 1.00 97.25 117 PHE A N 1
ATOM 937 C CA . PHE A 1 117 ? 7.366 -2.553 1.411 1.00 97.25 117 PHE A CA 1
ATOM 938 C C . PHE A 1 117 ? 6.720 -2.852 2.757 1.00 97.25 117 PHE A C 1
ATOM 940 O O . PHE A 1 117 ? 5.848 -2.088 3.173 1.00 97.25 117 PHE A O 1
ATOM 947 N N . ASP A 1 118 ? 7.093 -3.952 3.402 1.00 94.50 118 ASP A N 1
ATOM 948 C CA . ASP A 1 118 ? 6.446 -4.391 4.637 1.00 94.50 118 ASP A CA 1
ATOM 949 C C . ASP A 1 118 ? 7.323 -4.187 5.873 1.00 94.50 118 ASP A C 1
ATOM 951 O O . ASP A 1 118 ? 8.464 -4.639 5.946 1.00 94.50 118 ASP A O 1
ATOM 955 N N . ASP A 1 119 ? 6.767 -3.426 6.815 1.00 88.44 119 ASP A N 1
ATOM 956 C CA . ASP A 1 119 ? 7.361 -3.012 8.087 1.00 88.44 119 ASP A CA 1
ATOM 957 C C . ASP A 1 119 ? 8.788 -2.435 7.981 1.00 88.44 119 ASP A C 1
ATOM 959 O O . ASP A 1 119 ? 9.643 -2.603 8.850 1.00 88.44 119 ASP A O 1
ATOM 963 N N . LEU A 1 120 ? 9.054 -1.688 6.903 1.00 93.94 120 LEU A N 1
ATOM 964 C CA . LEU A 1 120 ? 10.355 -1.056 6.635 1.00 93.94 120 LEU A CA 1
ATOM 965 C C . LEU A 1 120 ? 10.473 0.368 7.207 1.00 93.94 120 LEU A C 1
ATOM 967 O O . LEU A 1 120 ? 11.392 1.107 6.854 1.00 93.94 120 LEU A O 1
ATOM 971 N N . ILE A 1 121 ? 9.557 0.785 8.088 1.00 92.81 121 ILE A N 1
ATOM 972 C CA . ILE A 1 121 ? 9.467 2.168 8.599 1.00 92.81 121 ILE A CA 1
ATOM 973 C C . ILE A 1 121 ? 10.770 2.630 9.255 1.00 92.81 121 ILE A C 1
ATOM 975 O O . ILE A 1 121 ? 11.166 3.779 9.071 1.00 92.81 121 ILE A O 1
ATOM 979 N N . LEU A 1 122 ? 11.449 1.748 9.987 1.00 92.50 122 LEU A N 1
ATOM 980 C CA . LEU A 1 122 ? 12.690 2.080 10.693 1.00 92.50 122 LEU A CA 1
ATOM 981 C C . LEU A 1 122 ? 13.940 1.989 9.805 1.00 92.50 122 LEU A C 1
ATOM 983 O O . LEU A 1 122 ? 15.014 2.422 10.217 1.00 92.50 122 LEU A O 1
ATOM 987 N N . ASP A 1 123 ? 13.821 1.463 8.585 1.00 95.56 123 ASP A N 1
ATOM 988 C CA . ASP A 1 123 ? 14.952 1.329 7.674 1.00 95.56 123 ASP A CA 1
ATOM 989 C C . ASP A 1 123 ? 15.089 2.564 6.777 1.00 95.56 123 ASP A C 1
ATOM 991 O O . ASP A 1 123 ? 14.297 2.810 5.862 1.00 95.56 123 ASP A O 1
ATOM 995 N N . HIS A 1 124 ? 16.114 3.374 7.037 1.00 94.12 124 HIS A N 1
ATOM 996 C CA . HIS A 1 124 ? 16.343 4.599 6.278 1.00 94.12 124 HIS A CA 1
ATOM 997 C C . HIS A 1 124 ? 16.589 4.331 4.784 1.00 94.12 124 HIS A C 1
ATOM 999 O O . HIS A 1 124 ? 16.025 5.031 3.939 1.00 94.12 124 HIS A O 1
ATOM 1005 N N . GLN A 1 125 ? 17.411 3.335 4.443 1.00 94.69 125 GLN A N 1
ATOM 1006 C CA . GLN A 1 125 ? 17.789 3.065 3.052 1.00 94.69 125 GLN A CA 1
ATOM 1007 C C . GLN A 1 125 ? 16.615 2.487 2.266 1.00 94.69 125 GLN A C 1
ATOM 1009 O O . GLN A 1 125 ? 16.321 2.959 1.161 1.00 94.69 125 GLN A O 1
ATOM 1014 N N . ALA A 1 126 ? 15.873 1.558 2.869 1.00 96.12 126 ALA A N 1
ATOM 1015 C CA . ALA A 1 126 ? 14.637 1.044 2.296 1.00 96.12 126 ALA A CA 1
ATOM 1016 C C . ALA A 1 126 ? 13.645 2.178 2.021 1.00 96.12 126 ALA A C 1
ATOM 1018 O O . ALA A 1 126 ? 13.079 2.268 0.932 1.00 96.12 126 ALA A O 1
ATOM 1019 N N . ASN A 1 127 ? 13.485 3.106 2.970 1.00 96.62 127 ASN A N 1
ATOM 1020 C CA . ASN A 1 127 ? 12.598 4.253 2.808 1.00 96.62 127 ASN A CA 1
ATOM 1021 C C . ASN A 1 127 ? 13.052 5.218 1.713 1.00 96.62 127 ASN A C 1
ATOM 1023 O O . ASN A 1 127 ? 12.198 5.782 1.028 1.00 96.62 127 ASN A O 1
ATOM 1027 N N . VAL A 1 128 ? 14.358 5.425 1.518 1.00 96.25 128 VAL A N 1
ATOM 1028 C CA . VAL A 1 128 ? 14.881 6.213 0.387 1.00 96.25 128 VAL A CA 1
ATOM 1029 C C . VAL A 1 128 ? 14.468 5.578 -0.942 1.00 96.25 128 VAL A C 1
ATOM 1031 O O . VAL A 1 128 ? 13.999 6.289 -1.833 1.00 96.25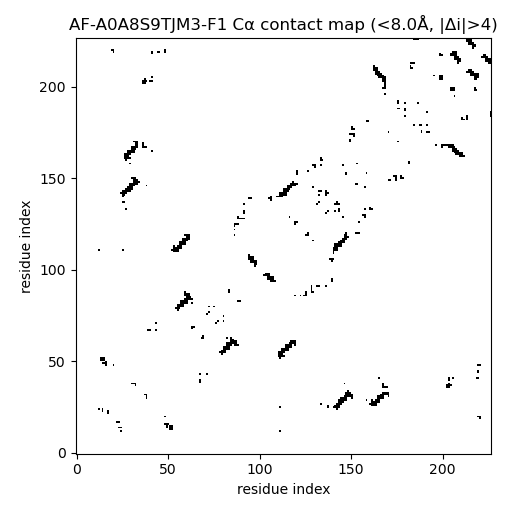 128 VAL A O 1
ATOM 1034 N N . GLN A 1 129 ? 14.562 4.255 -1.071 1.00 97.38 129 GLN A N 1
ATOM 1035 C CA . GLN A 1 129 ? 14.152 3.558 -2.292 1.00 97.38 129 GLN A CA 1
ATOM 1036 C C . GLN A 1 129 ? 12.629 3.514 -2.461 1.00 97.38 129 GLN A C 1
ATOM 1038 O O . GLN A 1 129 ? 12.129 3.827 -3.542 1.00 97.38 129 GLN A O 1
ATOM 1043 N N . ALA A 1 130 ? 11.867 3.218 -1.406 1.00 97.81 130 ALA A N 1
ATOM 1044 C CA . ALA A 1 130 ? 10.403 3.213 -1.442 1.00 97.81 130 ALA A CA 1
ATOM 1045 C C . ALA A 1 130 ? 9.860 4.563 -1.933 1.00 97.81 130 ALA A C 1
ATOM 1047 O O . ALA A 1 130 ? 9.072 4.631 -2.875 1.00 97.81 130 ALA A O 1
ATOM 1048 N N . LYS A 1 131 ? 10.384 5.663 -1.387 1.00 97.75 131 LYS A N 1
ATOM 1049 C CA . LYS A 1 131 ? 10.133 7.038 -1.840 1.00 97.75 131 LYS A CA 1
ATOM 1050 C C . LYS A 1 131 ? 10.335 7.217 -3.353 1.00 97.75 131 LYS A C 1
ATOM 1052 O O . LYS A 1 131 ? 9.492 7.810 -4.025 1.00 97.75 131 LYS A O 1
ATOM 1057 N N . GLN A 1 132 ? 11.414 6.670 -3.913 1.00 96.44 132 GLN A N 1
ATOM 1058 C CA . GLN A 1 132 ? 11.647 6.690 -5.360 1.00 96.44 132 GLN A CA 1
ATOM 1059 C C . GLN A 1 132 ? 10.563 5.914 -6.125 1.00 96.44 132 GLN A C 1
ATOM 1061 O O . GLN A 1 132 ? 10.056 6.415 -7.130 1.00 96.44 132 GLN A O 1
ATOM 1066 N N . TYR A 1 133 ? 10.141 4.742 -5.648 1.00 97.75 133 TYR A N 1
ATOM 1067 C CA . TYR A 1 133 ? 9.032 4.003 -6.262 1.00 97.75 133 TYR A CA 1
ATOM 1068 C C . TYR A 1 133 ? 7.712 4.785 -6.233 1.00 97.75 133 TYR A C 1
ATOM 1070 O O . TYR A 1 133 ? 7.050 4.880 -7.265 1.00 97.75 133 TYR A O 1
ATOM 1078 N N . PHE A 1 134 ? 7.348 5.425 -5.120 1.00 97.69 134 PHE A N 1
ATOM 1079 C CA . PHE A 1 134 ? 6.097 6.196 -5.035 1.00 97.69 134 PHE A CA 1
ATOM 1080 C C . PHE A 1 134 ? 6.062 7.433 -5.954 1.00 97.69 134 PHE A C 1
ATOM 1082 O O . PHE A 1 134 ? 4.977 7.834 -6.387 1.00 97.69 134 PHE A O 1
ATOM 1089 N N . ILE A 1 135 ? 7.224 7.985 -6.326 1.00 94.69 135 ILE A N 1
ATOM 1090 C CA . ILE A 1 135 ? 7.333 9.098 -7.286 1.00 94.69 135 ILE A CA 1
ATOM 1091 C C . ILE A 1 135 ? 7.292 8.615 -8.742 1.00 94.69 135 ILE A C 1
ATOM 1093 O O . ILE A 1 135 ? 6.536 9.151 -9.554 1.00 94.69 135 ILE A O 1
ATOM 1097 N N . LYS A 1 136 ? 8.132 7.639 -9.114 1.00 92.62 136 LYS A N 1
ATOM 1098 C CA . LYS A 1 136 ? 8.372 7.279 -10.532 1.00 92.62 136 LYS A CA 1
ATOM 1099 C C . LYS A 1 136 ? 7.991 5.849 -10.911 1.00 92.62 136 LYS A C 1
ATOM 1101 O O . LYS A 1 136 ? 7.900 5.564 -12.104 1.00 92.62 136 LYS A O 1
ATOM 1106 N N . GLY A 1 137 ? 7.698 4.978 -9.947 1.00 94.69 137 GLY A N 1
ATOM 1107 C CA . GLY A 1 137 ? 7.401 3.556 -10.161 1.00 94.69 137 GLY A CA 1
ATOM 1108 C C . GLY A 1 137 ? 6.233 3.306 -11.115 1.00 94.69 137 GLY A C 1
ATOM 1109 O O . GLY A 1 137 ? 6.325 2.431 -11.972 1.00 94.69 137 GLY A O 1
ATOM 1110 N N . ARG A 1 138 ? 5.193 4.154 -11.087 1.00 93.88 138 ARG A N 1
ATOM 1111 C CA . ARG A 1 138 ? 4.053 4.055 -12.017 1.00 93.88 138 ARG A CA 1
ATOM 1112 C C . ARG A 1 138 ? 4.490 4.090 -13.487 1.00 93.88 138 ARG A C 1
ATOM 1114 O O . ARG A 1 138 ? 3.989 3.313 -14.290 1.00 93.88 138 ARG A O 1
ATOM 1121 N N . LYS A 1 139 ? 5.444 4.958 -13.851 1.00 89.50 139 LYS A N 1
ATOM 1122 C CA . LYS A 1 139 ? 5.968 5.043 -15.232 1.00 89.50 139 LYS A CA 1
ATOM 1123 C C . LYS A 1 139 ? 6.790 3.812 -15.624 1.00 89.50 139 LYS A C 1
ATOM 1125 O O . LYS A 1 139 ? 6.993 3.565 -16.807 1.00 89.50 139 LYS A O 1
ATOM 1130 N N . LEU A 1 140 ? 7.253 3.056 -14.631 1.00 92.44 140 LEU A N 1
ATOM 1131 C CA . LEU A 1 140 ? 8.002 1.816 -14.795 1.00 92.44 140 LEU A CA 1
ATOM 1132 C C . LEU A 1 140 ? 7.103 0.567 -14.730 1.00 92.44 140 LEU A C 1
ATOM 1134 O O . LEU A 1 140 ? 7.612 -0.547 -14.786 1.00 92.44 140 LEU A O 1
ATOM 1138 N N . GLY A 1 141 ? 5.778 0.741 -14.634 1.00 93.88 141 GLY A N 1
ATOM 1139 C CA . GLY A 1 141 ? 4.814 -0.361 -14.574 1.00 93.88 141 GLY A CA 1
ATOM 1140 C C . GLY A 1 141 ? 4.625 -0.973 -13.187 1.00 93.88 141 GLY A C 1
ATOM 1141 O O . GLY A 1 141 ? 4.136 -2.097 -13.099 1.00 93.88 141 GLY A O 1
ATOM 1142 N N . PHE A 1 142 ? 5.003 -0.262 -12.120 1.00 97.31 142 PHE A N 1
ATOM 1143 C CA . PHE A 1 142 ? 4.826 -0.728 -10.746 1.00 97.31 142 PHE A CA 1
ATOM 1144 C C . PHE A 1 142 ? 3.530 -0.208 -10.135 1.00 97.31 142 PHE A C 1
ATOM 1146 O O . PHE A 1 142 ? 3.288 1.003 -10.116 1.00 97.31 142 PHE A O 1
ATOM 1153 N N . SER A 1 143 ? 2.743 -1.131 -9.592 1.00 98.19 143 SER A N 1
ATOM 1154 C CA . SER A 1 143 ? 1.867 -0.859 -8.459 1.00 98.19 143 SER A CA 1
ATOM 1155 C C . SER A 1 143 ? 2.681 -0.947 -7.169 1.00 98.19 143 SER A C 1
ATOM 1157 O O . SER A 1 143 ? 3.583 -1.779 -7.058 1.00 98.19 143 SER A O 1
ATOM 1159 N N . MET A 1 144 ? 2.368 -0.099 -6.195 1.00 98.44 144 MET A N 1
ATOM 1160 C CA . MET A 1 144 ? 3.097 -0.002 -4.930 1.00 98.44 144 MET A CA 1
ATOM 1161 C C . MET A 1 144 ? 2.150 -0.167 -3.747 1.00 98.44 144 MET A C 1
ATOM 1163 O O . MET A 1 144 ? 1.093 0.467 -3.720 1.00 98.44 144 MET A O 1
ATOM 1167 N N . LEU A 1 145 ? 2.571 -0.934 -2.743 1.00 98.38 145 LEU A N 1
ATOM 1168 C CA . LEU A 1 145 ? 1.949 -0.969 -1.424 1.00 98.38 145 LEU A CA 1
ATOM 1169 C C . LEU A 1 145 ? 3.013 -0.768 -0.344 1.00 98.38 145 LEU A C 1
ATOM 1171 O O . LEU A 1 145 ? 3.990 -1.506 -0.287 1.00 98.38 145 LEU A O 1
ATOM 1175 N N . TYR A 1 146 ? 2.817 0.223 0.521 1.00 98.00 146 TYR A N 1
ATOM 1176 C CA . TYR A 1 146 ? 3.636 0.394 1.721 1.00 98.00 146 TYR A CA 1
ATOM 1177 C C . TYR A 1 146 ? 2.834 -0.028 2.947 1.00 98.00 146 TYR A C 1
ATOM 1179 O O . TYR A 1 146 ? 1.765 0.525 3.193 1.00 98.00 146 TYR A O 1
ATOM 1187 N N . ILE A 1 147 ? 3.336 -0.986 3.712 1.00 96.19 147 ILE A N 1
ATOM 1188 C CA . ILE A 1 147 ? 2.663 -1.544 4.878 1.00 96.19 147 ILE A CA 1
ATOM 1189 C C . ILE A 1 147 ? 3.387 -1.066 6.137 1.00 96.19 147 ILE A C 1
ATOM 1191 O O . ILE A 1 147 ? 4.611 -1.124 6.239 1.00 96.19 147 ILE A O 1
ATOM 1195 N N . GLY A 1 148 ? 2.621 -0.553 7.096 1.00 94.50 148 GLY A N 1
ATOM 1196 C CA . GLY A 1 148 ? 3.145 -0.019 8.345 1.00 94.50 148 GLY A CA 1
ATOM 1197 C C . GLY A 1 148 ? 2.237 -0.296 9.532 1.00 94.50 148 GLY A C 1
ATOM 1198 O O . GLY A 1 148 ? 1.031 -0.496 9.385 1.00 94.50 148 GLY A O 1
ATOM 1199 N N . GLN A 1 149 ? 2.806 -0.276 10.737 1.00 93.56 149 GLN A N 1
ATOM 1200 C CA . GLN A 1 149 ? 2.014 -0.460 11.956 1.00 93.56 149 GLN A CA 1
ATOM 1201 C C . GLN A 1 149 ? 1.196 0.783 12.339 1.00 93.56 149 GLN A C 1
ATOM 1203 O O . GLN A 1 149 ? 0.119 0.669 12.919 1.00 93.56 149 GLN A O 1
ATOM 1208 N N . SER A 1 150 ? 1.692 1.970 11.984 1.00 93.94 150 SER A N 1
ATOM 1209 C CA . SER A 1 150 ? 1.052 3.261 12.241 1.00 93.94 150 SER A CA 1
ATOM 1210 C C . SER A 1 150 ? 1.054 4.103 10.973 1.00 93.94 150 SER A C 1
ATOM 1212 O O . SER A 1 150 ? 2.103 4.332 10.365 1.00 93.94 150 SER A O 1
ATOM 1214 N N . PHE A 1 151 ? -0.120 4.617 10.604 1.00 96.00 151 PHE A N 1
ATOM 1215 C CA . PHE A 1 151 ? -0.275 5.534 9.476 1.00 96.00 151 PHE A CA 1
ATOM 1216 C C . PHE A 1 151 ? 0.567 6.799 9.678 1.00 96.00 151 PHE A C 1
ATOM 1218 O O . PHE A 1 151 ? 1.197 7.296 8.743 1.00 96.00 151 PHE A O 1
ATOM 1225 N N . PHE A 1 152 ? 0.632 7.290 10.918 1.00 95.38 152 PHE A N 1
ATOM 1226 C CA . PHE A 1 152 ? 1.424 8.446 11.325 1.00 95.38 152 PHE A CA 1
ATOM 1227 C C . PHE A 1 152 ? 2.927 8.279 11.069 1.00 95.38 152 PHE A C 1
ATOM 1229 O O . PHE A 1 152 ? 3.589 9.243 10.677 1.00 95.38 152 PHE A O 1
ATOM 1236 N N . GLN A 1 153 ? 3.472 7.074 11.231 1.00 95.38 153 GLN A N 1
ATOM 1237 C CA . GLN A 1 153 ? 4.908 6.830 11.063 1.00 95.38 153 GLN A CA 1
ATOM 1238 C C . GLN A 1 153 ? 5.340 6.626 9.606 1.00 95.38 153 GLN A C 1
ATOM 1240 O O . GLN A 1 153 ? 6.505 6.855 9.285 1.00 95.38 153 GLN A O 1
ATOM 1245 N N . ILE A 1 154 ? 4.424 6.239 8.712 1.00 96.31 154 ILE A N 1
ATOM 1246 C CA . ILE A 1 154 ? 4.727 6.087 7.280 1.00 96.31 154 ILE A CA 1
ATOM 1247 C C . ILE A 1 154 ? 5.264 7.423 6.724 1.00 96.31 154 ILE A C 1
ATOM 1249 O O . ILE A 1 154 ? 4.707 8.476 7.021 1.00 96.31 154 ILE A O 1
ATOM 1253 N N . PRO A 1 155 ? 6.332 7.456 5.908 1.00 95.94 155 PRO A N 1
ATOM 1254 C CA . PRO A 1 155 ? 6.874 8.717 5.407 1.00 95.94 155 PRO A CA 1
ATOM 1255 C C . PRO A 1 155 ? 5.820 9.600 4.718 1.00 95.94 155 PRO A C 1
ATOM 1257 O O . PRO A 1 155 ? 5.102 9.138 3.832 1.00 95.94 155 PRO A O 1
ATOM 1260 N N . LYS A 1 156 ? 5.774 10.899 5.060 1.00 95.12 156 LYS A N 1
ATOM 1261 C CA . LYS A 1 156 ? 4.789 11.852 4.503 1.00 95.12 156 LYS A CA 1
ATOM 1262 C C . LYS A 1 156 ? 4.728 11.807 2.975 1.00 95.12 156 LYS A C 1
ATOM 1264 O O . LYS A 1 156 ? 3.648 11.728 2.413 1.00 95.12 156 LYS A O 1
ATOM 1269 N N . MET A 1 157 ? 5.885 11.777 2.314 1.00 95.62 157 MET A N 1
ATOM 1270 C CA . MET A 1 157 ? 5.943 11.743 0.853 1.00 95.62 157 MET A CA 1
ATOM 1271 C C . MET A 1 157 ? 5.277 10.497 0.249 1.00 95.62 157 MET A C 1
ATOM 1273 O O . MET A 1 157 ? 4.714 10.585 -0.837 1.00 95.62 157 MET A O 1
ATOM 1277 N N . ILE A 1 158 ? 5.297 9.360 0.948 1.00 96.94 158 ILE A N 1
ATOM 1278 C CA . ILE A 1 158 ? 4.561 8.169 0.517 1.00 96.94 158 ILE A CA 1
ATOM 1279 C C . ILE A 1 158 ? 3.062 8.437 0.645 1.00 96.94 158 ILE A C 1
ATOM 1281 O O . ILE A 1 158 ? 2.356 8.303 -0.351 1.00 96.94 158 ILE A O 1
ATOM 1285 N N . ARG A 1 159 ? 2.596 8.911 1.811 1.00 96.25 159 ARG A N 1
ATOM 1286 C CA . ARG A 1 159 ? 1.180 9.258 2.047 1.00 96.25 159 ARG A CA 1
ATOM 1287 C C . ARG A 1 159 ? 0.630 10.251 1.024 1.00 96.25 159 ARG A C 1
ATOM 1289 O O . ARG A 1 159 ? -0.436 10.018 0.476 1.00 96.25 159 ARG A O 1
ATOM 1296 N N . ASP A 1 160 ? 1.381 11.302 0.712 1.00 94.38 160 ASP A N 1
ATOM 1297 C CA . ASP A 1 160 ? 0.969 12.333 -0.251 1.00 94.38 160 ASP A CA 1
ATOM 1298 C C . ASP A 1 160 ? 0.838 11.799 -1.691 1.00 94.38 160 ASP A C 1
ATOM 1300 O O . ASP A 1 160 ? 0.246 12.448 -2.550 1.00 94.38 160 ASP A O 1
ATOM 1304 N N . ASN A 1 161 ? 1.436 10.641 -1.987 1.00 95.56 161 ASN A N 1
ATOM 1305 C CA . ASN A 1 161 ? 1.460 10.057 -3.324 1.00 95.56 161 ASN A CA 1
ATOM 1306 C C . ASN A 1 161 ? 0.519 8.862 -3.489 1.00 95.56 161 ASN A C 1
ATOM 1308 O O . ASN A 1 161 ? 0.409 8.354 -4.608 1.00 95.56 161 ASN A O 1
ATOM 1312 N N . VAL A 1 162 ? -0.139 8.376 -2.437 1.00 96.94 162 VAL A N 1
ATOM 1313 C CA . VAL A 1 162 ? -1.053 7.238 -2.587 1.00 96.94 162 VAL A CA 1
ATOM 1314 C C . VAL A 1 162 ? -2.420 7.659 -3.113 1.00 96.94 162 VAL A C 1
ATOM 1316 O O . VAL A 1 162 ? -2.760 8.833 -3.178 1.00 96.94 162 VAL A O 1
ATOM 1319 N 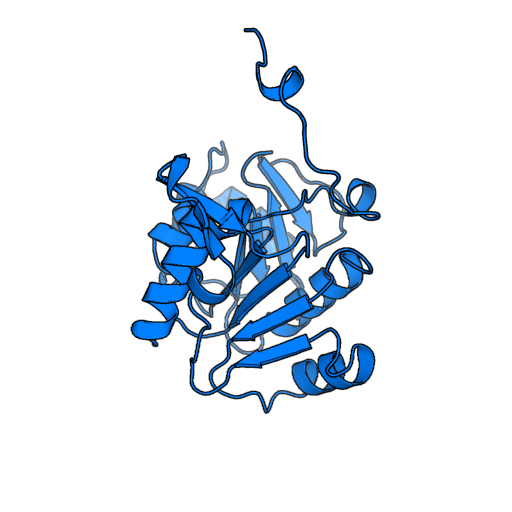N . GLN A 1 163 ? -3.180 6.668 -3.553 1.00 96.81 163 GLN A N 1
ATOM 1320 C CA . GLN A 1 163 ? -4.558 6.774 -4.031 1.00 96.81 163 GLN A CA 1
ATOM 1321 C C . GLN A 1 163 ? -5.495 5.918 -3.172 1.00 96.81 163 GLN A C 1
ATOM 1323 O O . GLN A 1 163 ? -6.702 6.137 -3.166 1.00 96.81 163 GLN A O 1
ATOM 1328 N N . TYR A 1 164 ? -4.928 4.941 -2.460 1.00 97.06 164 TYR A N 1
ATOM 1329 C CA . TYR A 1 164 ? -5.680 3.981 -1.676 1.00 97.06 164 TYR A CA 1
ATOM 1330 C C . TYR A 1 164 ? -5.097 3.836 -0.274 1.00 97.06 164 TYR A C 1
ATOM 1332 O O . TYR A 1 164 ? -3.877 3.713 -0.112 1.00 97.06 164 TYR A O 1
ATOM 1340 N N . PHE A 1 165 ? -5.973 3.797 0.725 1.00 96.88 165 PHE A N 1
ATOM 1341 C CA . PHE A 1 165 ? -5.633 3.397 2.088 1.00 96.88 165 PHE A CA 1
ATOM 1342 C C . PHE A 1 165 ? -6.279 2.054 2.402 1.00 96.88 165 PHE A C 1
ATOM 1344 O O . PHE A 1 165 ? -7.447 1.855 2.094 1.00 96.88 165 PHE A O 1
ATOM 1351 N N . ILE A 1 166 ? -5.539 1.151 3.037 1.00 96.56 166 ILE A N 1
ATOM 1352 C CA . ILE A 1 166 ? -6.062 -0.095 3.601 1.00 96.56 166 ILE A CA 1
ATOM 1353 C C . ILE A 1 166 ? -5.869 -0.010 5.113 1.00 96.56 166 ILE A C 1
ATOM 1355 O O . ILE A 1 166 ? -4.747 -0.083 5.614 1.00 96.56 166 ILE A O 1
ATOM 1359 N N . LEU A 1 167 ? -6.952 0.201 5.848 1.00 96.38 167 LEU A N 1
ATOM 1360 C CA . LEU A 1 167 ? -6.908 0.440 7.287 1.00 96.38 167 LEU A CA 1
ATOM 1361 C C . LEU A 1 167 ? -7.387 -0.807 8.018 1.00 96.38 167 LEU A C 1
ATOM 1363 O O . LEU A 1 167 ? -8.530 -1.209 7.841 1.00 96.38 167 LEU A O 1
ATOM 1367 N N . GLY A 1 168 ? -6.533 -1.427 8.825 1.00 95.31 168 GLY A N 1
ATOM 1368 C CA . GLY A 1 168 ? -6.971 -2.497 9.724 1.00 95.31 168 GLY A CA 1
ATOM 1369 C C . GLY A 1 168 ? -7.513 -1.940 11.035 1.00 95.31 168 GLY A C 1
ATOM 1370 O O . GLY A 1 168 ? -7.408 -0.742 11.302 1.00 95.31 168 GLY A O 1
ATOM 1371 N N . LYS A 1 169 ? -8.067 -2.822 11.864 1.00 93.62 169 LYS A N 1
ATOM 1372 C CA . LYS A 1 169 ? -8.601 -2.512 13.199 1.00 93.62 169 LYS A CA 1
ATOM 1373 C C . LYS A 1 169 ? -7.551 -1.902 14.153 1.00 93.62 169 LYS A C 1
ATOM 1375 O O . LYS A 1 169 ? -6.357 -2.127 13.987 1.00 93.62 169 LYS A O 1
ATOM 1380 N N . ASN A 1 170 ? -8.005 -1.194 15.194 1.00 93.88 170 ASN A N 1
ATOM 1381 C CA . ASN A 1 170 ? -7.218 -0.669 16.326 1.00 93.88 170 ASN A CA 1
ATOM 1382 C C . ASN A 1 170 ? -6.194 0.437 15.993 1.00 93.88 170 ASN A C 1
ATOM 1384 O O . ASN A 1 170 ? -5.225 0.629 16.732 1.00 93.88 170 ASN A O 1
ATOM 1388 N N . LEU A 1 171 ? -6.390 1.196 14.915 1.00 94.94 171 LEU A N 1
ATOM 1389 C CA . LEU A 1 171 ? -5.609 2.411 14.678 1.00 94.94 171 LEU A CA 1
ATOM 1390 C C . LEU A 1 171 ? -5.863 3.445 15.778 1.00 94.94 171 LEU A C 1
ATOM 1392 O O . LEU A 1 171 ? -6.965 3.575 16.308 1.00 94.94 171 LEU A O 1
ATOM 1396 N N . LEU A 1 172 ? -4.823 4.200 16.126 1.00 95.31 172 LEU A N 1
ATOM 1397 C CA . LEU A 1 172 ? -4.909 5.191 17.191 1.00 95.31 172 LEU A CA 1
ATOM 1398 C C . LEU A 1 172 ? -5.591 6.466 16.683 1.00 95.31 172 LEU A C 1
ATOM 1400 O O . LEU A 1 172 ? -5.497 6.817 15.509 1.00 95.31 172 LEU A O 1
ATOM 1404 N N . ASN A 1 173 ? -6.171 7.254 17.592 1.00 94.56 173 ASN A N 1
ATOM 1405 C CA . ASN A 1 173 ? -6.795 8.541 17.247 1.00 94.56 173 ASN A CA 1
ATOM 1406 C C . ASN A 1 173 ? -5.865 9.492 16.471 1.00 94.56 173 ASN A C 1
ATOM 1408 O O . ASN A 1 173 ? -6.327 10.260 15.630 1.00 94.56 173 ASN A O 1
ATOM 1412 N N . LYS A 1 174 ? -4.549 9.447 16.726 1.00 95.62 174 LYS A N 1
ATOM 1413 C CA . LYS A 1 174 ? -3.556 10.230 15.969 1.00 95.62 174 LYS A CA 1
ATOM 1414 C C . LYS A 1 174 ? -3.451 9.795 14.502 1.00 95.62 174 LYS A C 1
ATOM 1416 O O . LYS A 1 174 ? -3.222 10.639 13.642 1.00 95.62 174 LYS A O 1
ATOM 1421 N N . ASP A 1 175 ? -3.619 8.500 14.228 1.00 97.25 175 ASP A N 1
ATOM 1422 C CA . ASP A 1 175 ? -3.616 7.952 12.875 1.00 97.25 175 ASP A CA 1
ATOM 1423 C C . ASP A 1 175 ? -4.894 8.388 12.154 1.00 97.25 175 ASP A C 1
ATOM 1425 O O . ASP A 1 175 ? -4.800 8.965 11.076 1.00 97.25 175 ASP A O 1
ATOM 1429 N N . LEU A 1 176 ? -6.066 8.221 12.784 1.00 96.88 176 LEU A N 1
ATOM 1430 C CA . LEU A 1 176 ? -7.362 8.616 12.210 1.00 96.88 176 LEU A CA 1
ATOM 1431 C C . LEU A 1 176 ? -7.428 10.114 11.888 1.00 96.88 176 LEU A C 1
ATOM 1433 O O . LEU A 1 176 ? -7.836 10.492 10.791 1.00 96.88 176 LEU A O 1
ATOM 1437 N N . ARG A 1 177 ? -6.951 10.969 12.805 1.00 96.25 177 ARG A N 1
ATOM 1438 C CA . ARG A 1 177 ? -6.835 12.417 12.564 1.00 96.25 177 ARG A CA 1
ATOM 1439 C C . ARG A 1 177 ? -5.983 12.718 11.343 1.00 96.25 177 ARG A C 1
ATOM 1441 O O . ARG A 1 177 ? -6.384 13.527 10.518 1.00 96.25 177 ARG A O 1
ATOM 1448 N N . LEU A 1 178 ? -4.818 12.083 11.227 1.00 96.75 178 LEU A N 1
ATOM 1449 C CA . LEU A 1 178 ? -3.928 12.329 10.100 1.00 96.75 178 LEU A CA 1
ATOM 1450 C C . LEU A 1 178 ? -4.526 11.822 8.782 1.00 96.75 178 LEU A C 1
ATOM 1452 O O . LEU A 1 178 ? -4.446 12.532 7.784 1.00 96.75 178 LEU A O 1
ATOM 1456 N N . ILE A 1 179 ? -5.146 10.640 8.782 1.00 96.62 179 ILE A N 1
ATOM 1457 C CA . ILE A 1 179 ? -5.820 10.065 7.609 1.00 96.62 179 ILE A CA 1
ATOM 1458 C C . ILE A 1 179 ? -6.852 11.042 7.049 1.00 96.62 179 ILE A C 1
ATOM 1460 O O . ILE A 1 179 ? -6.828 11.316 5.851 1.00 96.62 179 ILE A O 1
ATOM 1464 N N . LEU A 1 180 ? -7.688 11.620 7.916 1.00 95.06 180 LEU A N 1
ATOM 1465 C CA . LEU A 1 180 ? -8.722 12.577 7.524 1.00 95.06 180 LEU A CA 1
ATOM 1466 C C . LEU A 1 180 ? -8.150 13.828 6.837 1.00 95.06 180 LEU A C 1
ATOM 1468 O O . LEU A 1 180 ? -8.805 14.425 5.996 1.00 95.06 180 LEU A O 1
ATOM 1472 N N . THR A 1 181 ? -6.905 14.211 7.140 1.00 92.69 181 THR A N 1
ATOM 1473 C CA . THR A 1 181 ? -6.247 15.351 6.471 1.00 92.69 181 THR A CA 1
ATOM 1474 C C . THR A 1 181 ? -5.635 15.011 5.112 1.00 92.69 181 THR A C 1
ATOM 1476 O O . THR A 1 181 ? -5.172 15.907 4.407 1.00 92.69 181 THR A O 1
ATOM 1479 N N . CYS A 1 182 ? -5.569 13.729 4.742 1.00 92.06 182 CYS A N 1
ATOM 1480 C CA . CYS A 1 182 ? -4.900 13.288 3.520 1.00 92.06 182 CYS A CA 1
ATOM 1481 C C . CYS A 1 182 ? -5.813 13.259 2.287 1.00 92.06 182 CYS A C 1
ATOM 1483 O O . CYS A 1 182 ? -5.327 12.936 1.202 1.00 92.06 182 CYS A O 1
ATOM 1485 N N . PHE A 1 183 ? -7.101 13.576 2.423 1.00 91.44 183 PHE A N 1
ATOM 1486 C CA . PHE A 1 183 ? -8.032 13.611 1.300 1.00 91.44 183 PHE A CA 1
ATOM 1487 C C . PHE A 1 183 ? -9.186 14.590 1.538 1.00 91.44 183 PHE A C 1
ATOM 1489 O O . PHE A 1 183 ? -9.504 14.883 2.689 1.00 91.44 183 PHE A O 1
ATOM 1496 N N . PRO A 1 184 ? -9.807 15.122 0.471 1.00 88.44 184 PRO A N 1
ATOM 1497 C CA . PRO A 1 184 ? -11.002 15.944 0.607 1.00 88.44 184 PRO A CA 1
ATOM 1498 C C . PRO A 1 184 ? -12.173 15.093 1.108 1.00 88.44 184 PRO A C 1
ATOM 1500 O O . PRO A 1 184 ? -12.504 14.082 0.494 1.00 88.44 184 PRO A O 1
ATOM 1503 N N . THR A 1 185 ? -12.798 15.511 2.203 1.00 91.25 185 THR A N 1
ATOM 1504 C CA . THR A 1 185 ? -14.018 14.910 2.757 1.00 91.25 185 THR A CA 1
ATOM 1505 C C . THR A 1 185 ? -14.747 15.952 3.597 1.00 91.25 185 THR A C 1
ATOM 1507 O O . THR A 1 185 ? -14.124 16.879 4.123 1.00 91.25 185 THR A O 1
ATOM 1510 N N . GLU A 1 186 ? -16.065 15.817 3.689 1.00 91.00 186 GLU A N 1
ATOM 1511 C CA . GLU A 1 186 ? -16.910 16.635 4.565 1.00 91.00 186 GLU A CA 1
ATOM 1512 C C . GLU A 1 186 ? -17.026 16.037 5.973 1.00 91.00 186 GLU A C 1
ATOM 1514 O O . GLU A 1 186 ? -17.491 16.711 6.891 1.00 91.00 186 GLU A O 1
ATOM 1519 N N . LEU A 1 187 ? -16.569 14.792 6.156 1.00 95.06 187 LEU A N 1
ATOM 1520 C CA . LEU A 1 187 ? -16.622 14.104 7.435 1.00 95.06 187 LEU A CA 1
ATOM 1521 C C . LEU A 1 187 ? -15.722 14.794 8.454 1.00 95.06 187 LEU A C 1
ATOM 1523 O O . LEU A 1 187 ? -14.542 15.070 8.215 1.00 95.06 187 LEU A O 1
ATOM 1527 N N . ASN A 1 188 ? -16.257 14.987 9.650 1.00 95.69 188 ASN A N 1
ATOM 1528 C CA . ASN A 1 188 ? -15.445 15.308 10.810 1.00 95.69 188 ASN A CA 1
ATOM 1529 C C . ASN A 1 188 ? -14.810 14.034 11.408 1.00 95.69 188 ASN A C 1
ATOM 1531 O O . ASN A 1 188 ? -15.094 12.902 11.009 1.00 95.69 188 ASN A O 1
ATOM 1535 N N . LEU A 1 189 ? -13.921 14.208 12.391 1.00 96.25 189 LEU A N 1
ATOM 1536 C CA . LEU A 1 189 ? -13.207 13.082 13.000 1.00 96.25 189 LEU A CA 1
ATOM 1537 C C . LEU A 1 189 ? -14.137 12.054 13.651 1.00 96.25 189 LEU A C 1
ATOM 1539 O O . LEU A 1 189 ? -13.838 10.864 13.592 1.00 96.25 189 LEU A O 1
ATOM 1543 N N . GLU A 1 190 ? -15.212 12.489 14.301 1.00 96.94 190 GLU A N 1
ATOM 1544 C CA . GLU A 1 190 ? -16.148 11.590 14.975 1.00 96.94 190 GLU A CA 1
ATOM 1545 C C . GLU A 1 190 ? -16.895 10.729 13.952 1.00 96.94 190 GLU A C 1
ATOM 1547 O O . GLU A 1 190 ? -16.934 9.506 14.087 1.00 96.94 190 GLU A O 1
ATOM 1552 N N . GLU A 1 191 ? -17.390 11.347 12.879 1.00 96.44 191 GLU A N 1
ATOM 1553 C CA . GLU A 1 191 ? -18.071 10.653 11.783 1.00 96.44 191 GLU A CA 1
ATOM 1554 C C . GLU A 1 191 ? -17.142 9.663 11.083 1.00 96.44 191 GLU A C 1
ATOM 1556 O O . GLU A 1 191 ? -17.507 8.503 10.885 1.00 96.44 191 GLU A O 1
ATOM 1561 N N . PHE A 1 192 ? -15.911 10.080 10.778 1.00 96.56 192 PHE A N 1
ATOM 1562 C CA . PHE A 1 192 ? -14.918 9.195 10.178 1.00 96.56 192 PHE A CA 1
ATOM 1563 C C . PHE A 1 192 ? -14.538 8.040 11.110 1.00 96.56 192 PHE A C 1
ATOM 1565 O O . PHE A 1 192 ? -14.423 6.898 10.668 1.00 96.56 192 PHE A O 1
ATOM 1572 N N . THR A 1 193 ? -14.387 8.307 12.409 1.00 96.94 193 THR A N 1
ATOM 1573 C CA . THR A 1 193 ? -14.094 7.272 13.412 1.00 96.94 193 THR A CA 1
ATOM 1574 C C . THR A 1 193 ? -15.240 6.270 13.517 1.00 96.94 193 THR A C 1
ATOM 1576 O O . THR A 1 193 ? -14.987 5.072 13.636 1.00 96.94 193 THR A O 1
ATOM 1579 N N . ARG A 1 194 ? -16.496 6.725 13.421 1.00 96.25 194 ARG A N 1
ATOM 1580 C CA . ARG A 1 194 ? -17.670 5.846 13.373 1.00 96.25 194 ARG A CA 1
ATOM 1581 C C . ARG A 1 194 ? -17.627 4.936 12.147 1.00 96.25 194 ARG A C 1
ATOM 1583 O O . ARG A 1 194 ? -17.666 3.722 12.321 1.00 96.25 194 ARG A O 1
ATOM 1590 N N . VAL A 1 195 ? -17.443 5.496 10.947 1.00 95.69 195 VAL A N 1
ATOM 1591 C CA . VAL A 1 195 ? -17.324 4.709 9.702 1.00 95.69 195 VAL A CA 1
ATOM 1592 C C . VAL A 1 195 ? -16.178 3.701 9.805 1.00 95.69 195 VAL A C 1
ATOM 1594 O O . VAL A 1 195 ? -16.344 2.529 9.472 1.00 95.69 195 VAL A O 1
ATOM 1597 N N . TYR A 1 196 ? -15.021 4.122 10.311 1.00 96.44 196 TYR A N 1
ATOM 1598 C CA . TYR A 1 196 ? -13.877 3.244 10.526 1.00 96.44 196 TYR A CA 1
ATOM 1599 C C . TYR A 1 196 ? -14.199 2.080 11.475 1.00 96.44 196 TYR A C 1
ATOM 1601 O O . TYR A 1 196 ? -13.956 0.924 11.126 1.00 96.44 196 TYR A O 1
ATOM 1609 N N . ASN A 1 197 ? -14.779 2.360 12.643 1.00 95.62 197 ASN A N 1
ATOM 1610 C CA . ASN A 1 197 ? -15.086 1.342 13.649 1.00 95.62 197 ASN A CA 1
ATOM 1611 C C . ASN A 1 197 ? -16.165 0.363 13.172 1.00 95.62 197 ASN A C 1
ATOM 1613 O O . ASN A 1 197 ? -16.037 -0.836 13.401 1.00 95.62 197 ASN A O 1
ATOM 1617 N N . GLU A 1 198 ? -17.198 0.850 12.483 1.00 95.12 198 GLU A N 1
ATOM 1618 C CA . GLU A 1 198 ? -18.271 0.022 11.916 1.00 95.12 198 GLU A CA 1
ATOM 1619 C C . GLU A 1 198 ? -17.760 -0.968 10.865 1.00 95.12 198 GLU A C 1
ATOM 1621 O O . GLU A 1 198 ? -18.293 -2.068 10.751 1.00 95.12 198 GLU A O 1
ATOM 1626 N N . ASN A 1 199 ? -16.697 -0.611 10.140 1.00 94.75 199 ASN A N 1
ATOM 1627 C CA . ASN A 1 199 ? -16.117 -1.441 9.083 1.00 94.75 199 ASN A CA 1
ATOM 1628 C C . ASN A 1 199 ? -14.855 -2.208 9.513 1.00 94.75 199 ASN A C 1
ATOM 1630 O O . ASN A 1 199 ? -14.270 -2.921 8.702 1.00 94.75 199 ASN A O 1
ATOM 1634 N N . THR A 1 200 ? -14.420 -2.068 10.769 1.00 93.94 200 THR A N 1
ATOM 1635 C CA . THR A 1 200 ? -13.262 -2.786 11.334 1.00 93.94 200 THR A CA 1
ATOM 1636 C C . THR A 1 200 ? -13.596 -3.442 12.677 1.00 93.94 200 THR A C 1
ATOM 1638 O O . THR A 1 200 ? -12.783 -3.480 13.602 1.00 93.94 200 THR A O 1
ATOM 1641 N N . GLN A 1 201 ? -14.822 -3.959 12.812 1.00 90.31 201 GLN A N 1
ATOM 1642 C CA . GLN A 1 201 ? -15.324 -4.518 14.071 1.00 90.31 201 GLN A CA 1
ATOM 1643 C C . GLN A 1 201 ? -14.615 -5.815 14.463 1.00 90.31 201 GLN A C 1
ATOM 1645 O O . GLN A 1 201 ? -14.275 -6.003 15.637 1.00 90.31 201 GLN A O 1
ATOM 1650 N N . ASN A 1 202 ? -14.364 -6.707 13.508 1.00 89.56 202 ASN A N 1
ATOM 1651 C CA . ASN A 1 202 ? -13.808 -8.028 13.770 1.00 89.56 202 ASN A CA 1
ATOM 1652 C C . ASN A 1 202 ? -12.302 -8.067 13.516 1.00 89.56 202 ASN A C 1
ATOM 1654 O O . ASN A 1 202 ? -11.698 -7.165 12.936 1.00 89.56 202 ASN A O 1
ATOM 1658 N N . SER A 1 203 ? -11.666 -9.133 14.000 1.00 86.69 203 SER A N 1
ATOM 1659 C CA . SER A 1 203 ? -10.275 -9.400 13.642 1.00 86.69 203 SER A CA 1
ATOM 1660 C C . SER A 1 203 ? -10.161 -9.599 12.130 1.00 86.69 203 SER A C 1
ATOM 1662 O O . SER A 1 203 ? -11.019 -10.247 11.539 1.00 86.69 203 SER A O 1
ATOM 1664 N N . LEU A 1 204 ? -9.083 -9.083 11.531 1.00 89.38 204 LEU A N 1
ATOM 1665 C CA . LEU A 1 204 ? -8.786 -9.132 10.091 1.00 89.38 204 LEU A CA 1
ATOM 1666 C C . LEU A 1 204 ? -9.681 -8.270 9.188 1.00 89.38 204 LEU A C 1
ATOM 1668 O O . LEU A 1 204 ? -9.378 -8.179 7.995 1.00 89.38 204 LEU A O 1
ATOM 1672 N N . ASP A 1 205 ? -10.710 -7.611 9.731 1.00 92.38 205 ASP A N 1
ATOM 1673 C CA . ASP A 1 205 ? -11.477 -6.628 8.972 1.00 92.38 205 ASP A CA 1
ATOM 1674 C C . ASP A 1 205 ? -10.577 -5.458 8.568 1.00 92.38 205 ASP A C 1
ATOM 1676 O O . ASP A 1 205 ? -9.725 -4.978 9.331 1.00 92.38 205 ASP A O 1
ATOM 1680 N N . THR A 1 206 ? -10.793 -4.983 7.347 1.00 94.31 206 THR A N 1
ATOM 1681 C CA . THR A 1 206 ? -10.103 -3.815 6.809 1.00 94.31 206 THR A CA 1
ATOM 1682 C C . THR A 1 206 ? -11.082 -2.838 6.188 1.00 94.31 206 THR A C 1
ATOM 1684 O O . THR A 1 206 ? -12.149 -3.221 5.733 1.00 94.31 206 THR A O 1
ATOM 1687 N N . LEU A 1 207 ? -10.706 -1.568 6.132 1.00 95.44 207 LEU A N 1
ATOM 1688 C CA . LEU A 1 207 ? -11.410 -0.538 5.383 1.00 95.44 207 LEU A CA 1
ATOM 1689 C C . LEU A 1 207 ? -10.518 -0.082 4.230 1.00 95.44 207 LEU A C 1
ATOM 1691 O O . LEU A 1 207 ? -9.448 0.490 4.458 1.00 95.44 207 LEU A O 1
ATOM 1695 N N . LEU A 1 208 ? -10.946 -0.342 2.997 1.00 95.44 208 LEU A N 1
ATOM 1696 C CA . LEU A 1 208 ? -10.291 0.169 1.797 1.00 95.44 208 LEU A CA 1
ATOM 1697 C C . LEU A 1 208 ? -10.892 1.529 1.444 1.00 95.44 208 LEU A C 1
ATOM 1699 O O . LEU A 1 208 ? -12.085 1.623 1.188 1.00 95.44 208 LEU A O 1
ATOM 1703 N N . ILE A 1 209 ? -10.072 2.569 1.365 1.00 95.50 209 ILE A N 1
ATOM 1704 C CA . ILE A 1 209 ? -10.496 3.916 0.974 1.00 95.50 209 ILE A CA 1
ATOM 1705 C C . ILE A 1 209 ? -9.855 4.273 -0.364 1.00 95.50 209 ILE A C 1
ATOM 1707 O O . ILE A 1 209 ? -8.632 4.258 -0.474 1.00 95.50 209 ILE A O 1
ATOM 1711 N N . ASP A 1 210 ? -10.667 4.621 -1.360 1.00 95.12 210 ASP A N 1
ATOM 1712 C CA . ASP A 1 210 ? -10.264 5.316 -2.586 1.00 95.12 210 ASP A CA 1
ATOM 1713 C C . ASP A 1 210 ? -10.399 6.823 -2.349 1.00 95.12 210 ASP A C 1
ATOM 1715 O O . ASP A 1 210 ? -11.502 7.378 -2.366 1.00 95.12 210 ASP A O 1
ATOM 1719 N N . ILE A 1 211 ? -9.267 7.487 -2.115 1.00 94.50 211 ILE A N 1
ATOM 1720 C CA . ILE A 1 211 ? -9.261 8.900 -1.718 1.00 94.50 211 ILE A CA 1
ATOM 1721 C C . ILE A 1 211 ? -9.611 9.846 -2.865 1.00 94.50 211 ILE A C 1
ATOM 1723 O O . ILE A 1 211 ? -9.969 10.993 -2.626 1.00 94.50 211 ILE A O 1
ATOM 1727 N N . GLN A 1 212 ? -9.472 9.395 -4.114 1.00 91.00 212 GLN A N 1
ATOM 1728 C CA . GLN A 1 212 ? -9.795 10.225 -5.275 1.00 91.00 212 GLN A CA 1
ATOM 1729 C C . GLN A 1 212 ? -11.297 10.255 -5.520 1.00 91.00 212 GLN A C 1
ATOM 1731 O O . GLN A 1 212 ? -11.823 11.269 -5.973 1.00 91.00 212 GLN A O 1
ATOM 1736 N N . LYS A 1 213 ? -11.972 9.138 -5.238 1.00 91.19 213 LYS A N 1
ATOM 1737 C CA . LYS A 1 213 ? -13.426 9.019 -5.378 1.00 91.19 213 LYS A CA 1
ATOM 1738 C C . LYS A 1 213 ? -14.178 9.364 -4.094 1.00 91.19 213 LYS A C 1
ATOM 1740 O O . LYS A 1 213 ? -15.393 9.506 -4.153 1.00 91.19 213 LYS A O 1
ATOM 1745 N N . GLY A 1 214 ? -13.483 9.473 -2.959 1.00 92.50 214 GLY A N 1
ATOM 1746 C CA . GLY A 1 214 ? -14.122 9.628 -1.653 1.00 92.50 214 GLY A CA 1
ATOM 1747 C C . GLY A 1 214 ? -14.990 8.415 -1.325 1.00 92.50 214 GLY A C 1
ATOM 1748 O O . GLY A 1 214 ? -16.120 8.565 -0.894 1.00 92.50 214 GLY A O 1
ATOM 1749 N N . ILE A 1 215 ? -14.514 7.203 -1.618 1.00 92.69 215 ILE A N 1
ATOM 1750 C CA . ILE A 1 215 ? -15.293 5.975 -1.412 1.00 92.69 215 ILE A CA 1
ATOM 1751 C C . ILE A 1 215 ? -14.539 5.054 -0.466 1.00 92.69 215 ILE A C 1
ATOM 1753 O O . ILE A 1 215 ? -13.376 4.734 -0.707 1.00 92.69 215 ILE A O 1
ATOM 1757 N N . ALA A 1 216 ? -15.223 4.560 0.557 1.00 93.50 216 ALA A N 1
ATOM 1758 C CA . ALA A 1 216 ? -14.782 3.463 1.400 1.00 93.50 216 ALA A CA 1
ATOM 1759 C C . ALA A 1 216 ? -15.423 2.137 0.975 1.00 93.50 216 ALA A C 1
ATOM 1761 O O . ALA A 1 216 ? -16.514 2.104 0.411 1.00 93.50 216 ALA A O 1
ATOM 1762 N N . ARG A 1 217 ? -14.753 1.023 1.253 1.00 93.19 217 ARG A N 1
ATOM 1763 C CA . ARG A 1 217 ? -15.277 -0.335 1.100 1.00 93.19 217 ARG A CA 1
ATOM 1764 C C . ARG A 1 217 ? -14.916 -1.147 2.342 1.00 93.19 217 ARG A C 1
ATOM 1766 O O . ARG A 1 217 ? -13.738 -1.152 2.716 1.00 93.19 217 ARG A O 1
ATOM 1773 N N . PRO A 1 218 ? -15.881 -1.840 2.968 1.00 92.69 218 PRO A N 1
ATOM 1774 C CA . PRO A 1 218 ? -15.565 -2.868 3.942 1.00 92.69 218 PRO A CA 1
ATOM 1775 C C . PRO A 1 218 ? -14.790 -3.980 3.237 1.00 92.69 218 PRO A C 1
ATOM 1777 O O . PRO A 1 218 ? -15.239 -4.550 2.243 1.00 92.69 218 PRO A O 1
ATOM 1780 N N . ASN A 1 219 ? -13.615 -4.293 3.753 1.00 90.00 219 ASN A N 1
ATOM 1781 C CA . ASN A 1 219 ? -12.636 -5.186 3.152 1.00 90.00 219 ASN A CA 1
ATOM 1782 C C . ASN A 1 219 ? -12.238 -4.768 1.719 1.00 90.00 219 ASN A C 1
ATOM 1784 O O . ASN A 1 219 ? -12.557 -3.685 1.232 1.00 90.00 219 ASN A O 1
ATOM 1788 N N . ILE A 1 220 ? -11.482 -5.619 1.023 1.00 86.06 220 ILE A N 1
ATOM 1789 C CA . ILE A 1 220 ? -10.964 -5.304 -0.320 1.00 86.06 220 ILE A CA 1
ATOM 1790 C C . ILE A 1 220 ? -12.075 -5.285 -1.390 1.00 86.06 220 ILE A C 1
ATOM 1792 O O . ILE A 1 220 ? -11.952 -4.586 -2.394 1.00 86.06 220 ILE A O 1
ATOM 1796 N N . THR A 1 221 ? -13.157 -6.043 -1.187 1.00 85.62 221 THR A N 1
ATOM 1797 C CA . THR A 1 221 ? -14.189 -6.321 -2.205 1.00 85.62 221 THR A CA 1
ATOM 1798 C C . THR A 1 221 ? -15.613 -5.948 -1.790 1.00 85.62 221 THR A C 1
ATOM 1800 O O . THR A 1 221 ? -16.548 -6.233 -2.537 1.00 85.62 221 THR A O 1
ATOM 1803 N N . GLY A 1 222 ? -15.816 -5.349 -0.613 1.00 87.88 222 GLY A N 1
ATOM 1804 C CA . GLY A 1 222 ? -17.154 -4.977 -0.159 1.00 87.88 222 GLY A CA 1
ATOM 1805 C C . GLY A 1 222 ? -17.787 -3.848 -0.970 1.00 87.88 222 GLY A C 1
ATOM 1806 O O . GLY A 1 222 ? -17.152 -3.194 -1.805 1.00 87.88 222 GLY A O 1
ATOM 1807 N N . GLY A 1 223 ? -19.073 -3.620 -0.701 1.00 87.94 223 GLY A N 1
ATOM 1808 C CA . GLY A 1 223 ? -19.852 -2.555 -1.328 1.00 87.94 223 GLY A CA 1
ATOM 1809 C C . GLY A 1 223 ? -19.266 -1.166 -1.061 1.00 87.94 223 GLY A C 1
ATOM 1810 O O . GLY A 1 223 ? -18.684 -0.912 -0.010 1.00 87.94 223 GLY A O 1
ATOM 1811 N N . ALA A 1 224 ? -19.417 -0.266 -2.032 1.00 89.62 224 ALA A N 1
ATOM 1812 C CA . ALA A 1 224 ? -18.966 1.115 -1.908 1.00 89.62 224 ALA A CA 1
ATOM 1813 C C . ALA A 1 224 ? -19.833 1.906 -0.914 1.00 89.62 224 ALA A C 1
ATOM 1815 O O . ALA A 1 224 ? -21.060 1.870 -0.987 1.00 89.62 224 ALA A O 1
ATOM 1816 N N . ILE A 1 225 ? -19.173 2.657 -0.037 1.00 90.69 225 ILE A N 1
ATOM 1817 C CA . ILE A 1 225 ? -19.734 3.606 0.924 1.00 90.69 225 ILE A CA 1
ATOM 1818 C C . ILE A 1 225 ? -19.156 4.978 0.576 1.00 90.69 225 ILE A C 1
ATOM 1820 O O . ILE A 1 225 ? -17.944 5.105 0.411 1.00 90.69 225 ILE A O 1
ATOM 1824 N N . GLN A 1 226 ? -19.996 5.999 0.450 1.00 90.50 226 GLN A N 1
ATOM 1825 C CA . GLN A 1 226 ? -19.529 7.362 0.199 1.00 90.50 226 GLN A CA 1
ATOM 1826 C C . GLN A 1 226 ? -18.936 7.971 1.482 1.00 90.50 226 GLN A C 1
ATOM 1828 O O . GLN A 1 226 ? -19.534 7.847 2.552 1.00 90.50 226 GLN A O 1
ATOM 1833 N N . LEU A 1 227 ? -17.766 8.601 1.356 1.00 87.00 227 LEU A N 1
ATOM 1834 C CA . LEU A 1 227 ? -17.083 9.414 2.370 1.00 87.00 227 LEU A CA 1
ATOM 1835 C C . LEU A 1 227 ? -17.135 10.907 2.015 1.00 87.00 227 LEU A C 1
ATOM 1837 O O . LEU A 1 227 ? -17.455 11.222 0.843 1.00 87.00 227 LEU A O 1
#

pLDDT: mean 90.64, std 7.0, range [66.38, 98.44]

Solvent-accessible surface area (backbone atoms only — not comparable to full-atom values): 12548 Å² total; per-residue (Å²): 135,84,69,69,76,75,78,48,91,73,80,92,73,67,52,86,39,32,88,70,57,73,57,69,81,59,38,35,33,35,34,26,19,34,84,95,25,31,63,68,58,51,51,50,52,49,51,62,62,43,55,86,35,56,58,35,36,39,42,24,22,58,66,70,96,41,74,68,55,51,52,52,41,75,74,57,34,80,85,31,45,46,79,30,52,77,40,41,60,86,56,73,64,84,44,39,42,76,39,78,92,74,76,38,82,38,46,74,64,90,57,34,30,37,40,36,40,40,69,39,77,86,37,66,69,32,44,57,43,50,48,49,42,60,73,52,24,53,79,48,32,24,22,40,36,42,36,31,54,43,60,70,68,46,58,65,73,48,65,77,50,40,46,33,43,37,36,27,26,83,64,49,72,69,29,56,56,52,56,61,73,73,39,81,62,86,66,51,71,68,59,47,49,47,56,50,48,74,37,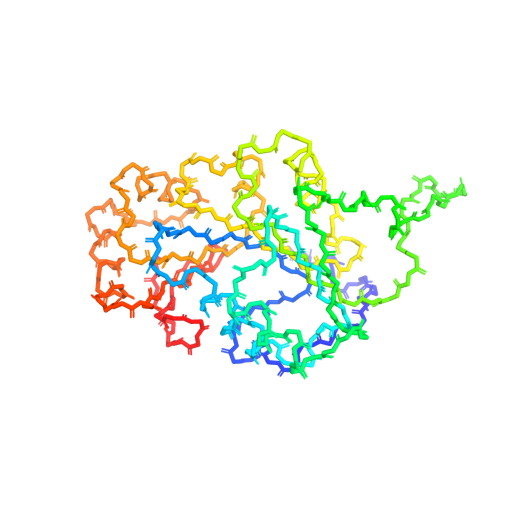21,73,51,89,58,27,21,34,29,31,36,48,85,76,26,32,35,18,45,33,83,69,44,68,84,40,87,86

Radius of gyration: 17.52 Å; Cα contacts (8 Å, |Δi|>4): 416; chains: 1; bounding box: 40×43×45 Å

Foldseek 3Di:
DDDCVVVDDDDDADFPLCVQQVDDPQFAEEEEAAPQQALLVLVVVVCVSRPPRFQAEEEFEQDCPDVSSVVVCVVPHPRHYHYHHNLDDDACVVQWDQPPVVRDTAGPDQTQYEYEAAACLVPPVSLVRLLVCLVCVRRSNYRYYYYHHAQVSRDPSSLLRGQKYKYTPDHDLVRLVVNPVSADDPDDSVRSVVVQCVLHVDRNWIWMARRVQQWIATRSRHDTDHD

Organism: Phytophthora infestans (NCBI:txid4787)